Protein 7OO5 (pdb70)

Organism: NCBI:txid84607

Secondary structure (DSSP, 8-state):
--B-TTS-B-S-GGGGGHHHHHHHHHHHTSTTT--SHHHHHHHHHHHHHHHSB-TTSSS-BSSSSHHHHTHHHHTTSGGGTTHHHHHHHHHHHHHTS---HHHHHHHHHHHHHHTSTT------EE-PPPP-SPPPTT-S--TTS-HHHHHHHHHHHT--HHHHHHHGGGGGG-EESSSSTTSTTEESSS-TTS-SSHHHHHTSBPP-B--TTSS--TTEE-BSSBT--EEHHHHHHHHSTTTHHHHHTTTT-HHHHHHHHHHHHHHHTTTT--SPEE-GGGSPPPPPPSS---BPTT--GGGB--S-TTS-PPP--B--SS--BPPPPP-

Solvent-accessible surface area: 13377 Å² total; per-residue (Å²): 119,50,93,7,136,75,44,70,96,6,76,60,128,40,0,12,85,0,23,63,10,13,80,36,0,40,137,83,6,3,79,66,30,90,15,10,52,52,1,12,10,0,10,91,0,0,50,12,1,0,0,1,39,6,133,120,45,74,67,26,34,0,0,9,0,2,0,2,45,59,26,126,58,4,29,100,35,81,17,4,52,14,0,75,86,15,0,81,39,0,46,71,6,38,129,124,24,162,25,33,4,0,4,0,0,0,0,0,0,1,2,0,0,15,25,0,31,1,4,12,68,4,18,6,28,21,43,5,78,94,16,138,56,46,4,53,88,54,4,14,26,63,42,63,50,62,10,76,83,10,22,49,20,11,58,51,4,37,6,95,46,27,33,2,0,11,14,28,0,23,32,0,2,14,29,10,37,109,37,0,116,81,18,47,48,7,0,14,1,32,33,21,52,48,0,5,1,8,1,0,0,0,3,0,0,77,19,81,70,48,10,56,97,40,27,89,46,117,5,11,36,86,0,2,3,37,22,1,1,3,15,64,11,3,56,34,4,2,48,23,128,122,0,2,56,42,0,10,86,0,5,58,63,37,76,47,0,57,43,88,0,66,53,3,4,118,86,3,8,49,20,48,33,120,77,44,42,98,0,32,73,7,4,62,115,19,66,94,38,124,33,110,12,40,6,10,16,40,16,43,98,94,49,30,64,51,48,3,124,91,56,126,24,56,104,29,70,60,108,99,42,120,112,48,104,18,96,76,5,96,179

Sequence (331 aa):
AVTCPTGQTTANEACCVLFPVIDLLQEELFDGGECGEEAHAALRLAFHDAIGFSKNGGKGGGADGSILAFHQTETTYAANSGIEDIITAQLPIFQKTNLTAGDFVHLAAAIGTGNCPGSPQLAYSFGRPPPVAPAPDGTVPEPTDSVTDILARFSEAGFVTAEVIWLLASHSIAAASKIDTSAPRTPFDSTPALFDTQFYLETILNGTLLPGDGGAHTGEVLSPIAGEMRLQSDFAFAQDPRTACLWQEPINDQAFIQGKFFAAMKKLQVLGQTGLTDCSDVIPVPASLPGPITFPAGFSEADVISACTATPLPSLATIAGPKPTIPPVPL

B-factor: mean 47.69, std 12.37, range [23.16, 102.08]

Structure (mmCIF, N/CA/C/O backbone):
data_7OO5
#
_entry.id   7OO5
#
_cell.length_a   48.126
_cell.length_b   74.950
_cell.length_c   82.768
_cell.angle_alpha   90.000
_cell.angle_beta   90.000
_cell.angle_gamma   90.000
#
_symmetry.space_group_name_H-M   'P 21 21 21'
#
loop_
_entity.id
_entity.type
_entity.pdbx_description
1 polymer 'lignin peroxidase'
2 non-polymer 'PROTOPORPHYRIN IX CONTAINING FE'
3 non-polymer 'CALCIUM ION'
4 non-polymer 'ZINC ION'
5 water water
#
loop_
_atom_site.group_PDB
_atom_site.id
_atom_site.type_symbol
_atom_site.label_atom_id
_atom_site.label_alt_id
_atom_site.label_comp_id
_atom_site.label_asym_id
_atom_site.label_entity_id
_atom_site.label_seq_id
_atom_site.pdbx_PDB_ins_code
_atom_site.Cartn_x
_atom_site.Cartn_y
_atom_site.Cartn_z
_atom_site.occupancy
_atom_site.B_iso_or_equiv
_atom_site.auth_seq_id
_atom_site.auth_comp_id
_atom_site.auth_asym_id
_atom_site.auth_atom_id
_atom_site.pdbx_PDB_model_num
ATOM 1 N N . ALA A 1 1 ? -18.82556 2.70223 -35.91952 1.000 89.25622 1 ALA A N 1
ATOM 2 C CA . ALA A 1 1 ? -19.35103 3.04367 -37.23423 1.000 89.54321 1 ALA A CA 1
ATOM 3 C C . ALA A 1 1 ? -20.04017 1.85675 -37.92076 1.000 93.91835 1 ALA A C 1
ATOM 4 O O . ALA A 1 1 ? -19.89793 1.69062 -39.13504 1.000 102.07810 1 ALA A O 1
ATOM 6 N N . VAL A 1 2 ? -20.77525 1.04511 -37.14523 1.000 92.09409 2 VAL A N 1
ATOM 7 C CA . VAL A 1 2 ? -21.63989 -0.03460 -37.63806 1.000 92.06401 2 VAL A CA 1
ATOM 8 C C . VAL A 1 2 ? -22.26959 -0.71203 -36.41654 1.000 90.81906 2 VAL A C 1
ATOM 9 O O . VAL A 1 2 ? -21.86191 -0.45441 -35.27830 1.000 91.37427 2 VAL A O 1
ATOM 13 N N . THR A 1 3 ? -23.30241 -1.53393 -36.63430 1.000 91.57673 3 THR A N 1
ATOM 14 C CA . THR A 1 3 ? -23.93716 -2.34881 -35.60186 1.000 88.72903 3 THR A CA 1
ATOM 15 C C . THR A 1 3 ? -24.31484 -3.69684 -36.21206 1.000 87.61656 3 THR A C 1
ATOM 16 O O . THR A 1 3 ? -24.83067 -3.75407 -37.33410 1.000 85.45043 3 THR A O 1
ATOM 20 N N . CYS A 1 4 ? -24.05696 -4.79764 -35.44365 1.000 83.37660 4 CYS A N 1
ATOM 21 C CA . CYS A 1 4 ? -23.95884 -6.19648 -35.86448 1.000 82.40174 4 CYS A CA 1
ATOM 22 C C . CYS A 1 4 ? -25.24486 -6.96225 -35.55558 1.000 76.87499 4 CYS A C 1
ATOM 23 O O . CYS A 1 4 ? -26.01699 -6.56212 -34.67697 1.000 79.11521 4 CYS A O 1
ATOM 26 N N . PRO A 1 5 ? -25.49186 -8.11220 -36.26058 1.000 76.26014 5 PRO A N 1
ATOM 27 C CA . PRO A 1 5 ? -26.63418 -8.98000 -35.92407 1.000 74.47302 5 PRO A CA 1
ATOM 28 C C . PRO A 1 5 ? -26.93993 -9.08280 -34.43729 1.000 74.97252 5 PRO A C 1
ATOM 29 O O . PRO A 1 5 ? -28.06624 -8.82088 -34.00085 1.000 74.61426 5 PRO A O 1
ATOM 33 N N . THR A 1 6 ? -25.93294 -9.45678 -33.64871 1.000 74.98553 6 THR A N 1
ATOM 34 C CA . THR A 1 6 ? -26.13592 -9.68866 -32.22559 1.000 72.75977 6 THR A CA 1
ATOM 35 C C . THR A 1 6 ? -26.31361 -8.40004 -31.42031 1.000 73.11546 6 THR A C 1
ATOM 36 O O . THR A 1 6 ? -26.66070 -8.47687 -30.23417 1.000 73.52743 6 THR A O 1
ATOM 40 N N . GLY A 1 7 ? -26.07890 -7.22285 -32.01103 1.000 77.52355 7 GLY A N 1
ATOM 41 C CA . GLY A 1 7 ? -26.48398 -5.95140 -31.42884 1.000 74.60180 7 GLY A CA 1
ATOM 42 C C . GLY A 1 7 ? -25.35396 -4.96518 -31.19007 1.000 79.29782 7 GLY A C 1
ATOM 43 O O . GLY A 1 7 ? -25.55866 -3.75741 -31.33955 1.000 78.71008 7 GLY A O 1
ATOM 44 N N . GLN A 1 8 ? -24.17494 -5.45004 -30.79798 1.000 79.58330 8 GLN A N 1
ATOM 45 C CA . GLN A 1 8 ? -23.12435 -4.57817 -30.28184 1.000 79.49810 8 GLN A CA 1
ATOM 46 C C . GLN A 1 8 ? -22.52454 -3.72012 -31.39659 1.000 86.79810 8 GLN A C 1
ATOM 47 O O . GLN A 1 8 ? -22.69301 -3.99091 -32.58861 1.000 87.65810 8 GLN A O 1
ATOM 53 N N . THR A 1 9 ? -21.81300 -2.67176 -30.99110 1.000 89.72810 9 THR A N 1
ATOM 54 C CA . THR A 1 9 ? -21.32713 -1.64201 -31.89920 1.000 88.91255 9 THR A CA 1
ATOM 55 C C . THR A 1 9 ? -19.80998 -1.72274 -32.03293 1.000 87.70148 9 THR A C 1
ATOM 56 O O . THR A 1 9 ? -19.10985 -2.04470 -31.06763 1.000 87.14098 9 THR A O 1
ATOM 60 N N . THR A 1 10 ? -19.30879 -1.45293 -33.24162 1.000 87.71640 10 THR A N 1
ATOM 61 C CA . THR A 1 10 ? -17.89686 -1.62975 -33.56681 1.000 84.24094 10 THR A CA 1
ATOM 62 C C . THR A 1 10 ? -17.45478 -0.60175 -34.59916 1.000 84.38705 10 THR A C 1
ATOM 63 O O . THR A 1 10 ? -18.25609 0.16147 -35.14094 1.000 89.05810 10 THR A O 1
ATOM 67 N N . ALA A 1 11 ? -16.16006 -0.64113 -34.90838 1.000 80.58311 11 ALA A N 1
ATOM 68 C CA . ALA A 1 11 ? -15.56293 0.24055 -35.89525 1.000 74.83414 11 ALA A CA 1
ATOM 69 C C . ALA A 1 11 ? -15.51362 -0.36233 -37.29374 1.000 77.40196 11 ALA A C 1
ATOM 70 O O . ALA A 1 11 ? -15.30513 0.38294 -38.25992 1.000 76.63278 11 ALA A O 1
ATOM 72 N N . ASN A 1 12 ? -15.70342 -1.67532 -37.42915 1.000 73.35891 12 ASN A N 1
ATOM 73 C CA . ASN A 1 12 ? -15.53460 -2.35786 -38.70567 1.000 70.13051 12 ASN A CA 1
ATOM 74 C C . ASN A 1 12 ? -16.44424 -3.58164 -38.71678 1.000 74.38121 12 ASN A C 1
ATOM 75 O O . ASN A 1 12 ? -16.52656 -4.29490 -37.71409 1.000 75.12948 12 ASN A O 1
ATOM 80 N N . GLU A 1 13 ? -17.14006 -3.81162 -39.84435 1.000 75.19860 13 GLU A N 1
ATOM 81 C CA . GLU A 1 13 ? -18.05397 -4.95406 -39.94622 1.000 74.27693 13 GLU A CA 1
ATOM 82 C C . GLU A 1 13 ? -17.32553 -6.27625 -39.77508 1.000 73.69202 13 GLU A C 1
ATOM 83 O O . GLU A 1 13 ? -17.93120 -7.26489 -39.34602 1.000 79.37810 13 GLU A O 1
ATOM 89 N N . ALA A 1 14 ? -16.04237 -6.32736 -40.12656 1.000 72.24810 14 ALA A N 1
ATOM 90 C CA . ALA A 1 14 ? -15.30224 -7.56777 -39.95647 1.000 72.43810 14 ALA A CA 1
ATOM 91 C C . ALA A 1 14 ? -15.28907 -7.98657 -38.48678 1.000 66.01510 14 ALA A C 1
ATOM 92 O O . ALA A 1 14 ? -15.36858 -9.17949 -38.17818 1.000 65.21605 14 ALA A O 1
ATOM 94 N N . CYS A 1 15 ? -15.25781 -7.00777 -37.56552 1.000 68.10968 15 CYS A N 1
ATOM 95 C CA . CYS A 1 15 ? -15.24409 -7.28421 -36.12972 1.000 65.01085 15 CYS A CA 1
ATOM 96 C C . CYS A 1 15 ? -16.56995 -7.81864 -35.61900 1.000 65.07104 15 CYS A C 1
ATOM 97 O O . CYS A 1 15 ? -16.62496 -8.31866 -34.48880 1.000 62.51815 15 CYS A O 1
ATOM 100 N N . CYS A 1 16 ? -17.63330 -7.70101 -36.41377 1.000 70.51641 16 CYS A N 1
ATOM 101 C CA . CYS A 1 16 ? -18.94643 -8.10491 -35.94024 1.000 68.64800 16 CYS A CA 1
ATOM 102 C C . CYS A 1 16 ? -19.02788 -9.60682 -35.72946 1.000 61.42782 16 CYS A C 1
ATOM 103 O O . CYS A 1 16 ? -19.78784 -10.05676 -34.86055 1.000 63.96622 16 CYS A O 1
ATOM 106 N N . VAL A 1 17 ? -18.25573 -10.38878 -36.50061 1.000 59.57432 17 VAL A N 1
ATOM 107 C CA . VAL A 1 17 ? -18.27164 -11.84851 -36.39569 1.000 55.37570 17 VAL A CA 1
ATOM 108 C C . VAL A 1 17 ? -17.56159 -12.36184 -35.15135 1.000 59.11423 17 VAL A C 1
ATOM 109 O O . VAL A 1 17 ? -17.58159 -13.56652 -34.87423 1.000 58.23510 17 VAL A O 1
ATOM 113 N N . LEU A 1 18 ? -16.94606 -11.48453 -34.37185 1.000 61.29831 18 LEU A N 1
ATOM 114 C CA . LEU A 1 18 ? -16.23465 -11.94026 -33.18532 1.000 57.67010 18 LEU A CA 1
ATOM 115 C C . LEU A 1 18 ? -17.13307 -12.08352 -31.96579 1.000 59.86213 18 LEU A C 1
ATOM 116 O O . LEU A 1 18 ? -16.75234 -12.76874 -31.00996 1.000 59.70180 18 LEU A O 1
ATOM 121 N N . PHE A 1 19 ? -18.31383 -11.49240 -31.98100 1.000 57.30741 19 PHE A N 1
ATOM 122 C CA . PHE A 1 19 ? -19.13958 -11.51625 -30.78461 1.000 59.48367 19 PHE A CA 1
ATOM 123 C C . PHE A 1 19 ? -19.71416 -12.90251 -30.48445 1.000 64.44767 19 PHE A C 1
ATOM 124 O O . PHE A 1 19 ? -19.73160 -13.29477 -29.31057 1.000 65.17786 19 PHE A O 1
ATOM 132 N N . PRO A 1 20 ? -20.17459 -13.68594 -31.47670 1.000 66.83810 20 PRO A N 1
ATOM 133 C CA . PRO A 1 20 ? -20.60064 -15.06069 -31.14741 1.000 66.23810 20 PRO A CA 1
ATOM 134 C C . PRO A 1 20 ? -19.45458 -15.94554 -30.69984 1.000 61.94329 20 PRO A C 1
ATOM 135 O O . PRO A 1 20 ? -19.64885 -16.84962 -29.87355 1.000 60.39375 20 PRO A O 1
ATOM 139 N N . VAL A 1 21 ? -18.26379 -15.72503 -31.25903 1.000 60.44409 21 VAL A N 1
ATOM 140 C CA . VAL A 1 21 ? -17.09765 -16.50432 -30.86354 1.000 59.41285 21 VAL A CA 1
ATOM 141 C C . VAL A 1 21 ? -16.75424 -16.23377 -29.40916 1.000 56.29241 21 VAL A C 1
ATOM 142 O O . VAL A 1 21 ? -16.37989 -17.14725 -28.65697 1.000 59.73573 21 VAL A O 1
ATOM 146 N N . ILE A 1 22 ? -16.88508 -14.97482 -28.98842 1.000 61.85548 22 ILE A N 1
ATOM 147 C CA . ILE A 1 22 ? -16.56515 -14.61210 -27.61081 1.000 57.66654 22 ILE A CA 1
ATOM 148 C C . ILE A 1 22 ? -17.56181 -15.24867 -26.64151 1.000 58.64083 22 ILE A C 1
ATOM 149 O O . ILE A 1 22 ? -17.18869 -15.66355 -25.53745 1.000 56.45870 22 ILE A O 1
ATOM 154 N N . ASP A 1 23 ? -18.83249 -15.38552 -27.05028 1.000 60.55236 23 ASP A N 1
ATOM 155 C CA . ASP A 1 23 ? -19.78367 -16.13808 -26.22721 1.000 60.17537 23 ASP A CA 1
ATOM 156 C C . ASP A 1 23 ? -19.42064 -17.61665 -26.17298 1.000 59.96311 23 ASP A C 1
ATOM 157 O O . ASP A 1 23 ? -19.53570 -18.25546 -25.12006 1.000 55.71441 23 ASP A O 1
ATOM 162 N N . LEU A 1 24 ? -19.01849 -18.19286 -27.30867 1.000 56.72431 24 LEU A N 1
ATOM 163 C CA . LEU A 1 24 ? -18.69420 -19.61538 -27.32294 1.000 56.65549 24 LEU A CA 1
ATOM 164 C C . LEU A 1 24 ? -17.51009 -19.91775 -26.41198 1.000 55.24194 24 LEU A C 1
ATOM 165 O O . LEU A 1 24 ? -17.46897 -20.97238 -25.75760 1.000 57.54435 24 LEU A O 1
ATOM 170 N N . LEU A 1 25 ? -16.53566 -19.00386 -26.36983 1.000 50.15857 25 LEU A N 1
ATOM 171 C CA . LEU A 1 25 ? -15.35674 -19.16742 -25.52883 1.000 47.75445 25 LEU A CA 1
ATOM 172 C C 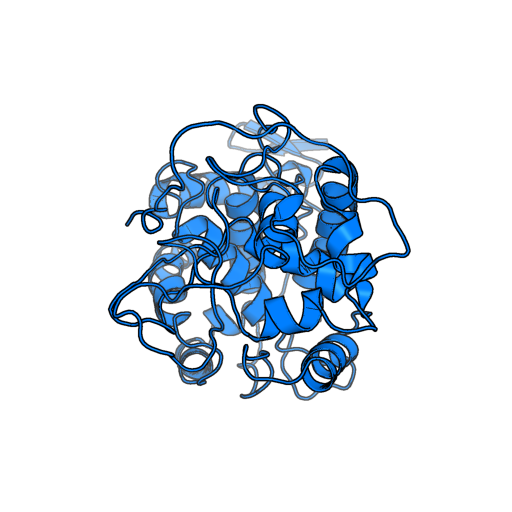. LEU A 1 25 ? -15.74638 -19.11837 -24.05997 1.000 51.88013 25 LEU A C 1
ATOM 173 O O . LEU A 1 25 ? -15.41844 -20.02775 -23.28995 1.000 53.98961 25 LEU A O 1
ATOM 178 N N . GLN A 1 26 ? -16.48980 -18.07689 -23.66551 1.000 53.03653 26 GLN A N 1
ATOM 179 C CA . GLN A 1 26 ? -16.84595 -17.90465 -22.25806 1.000 52.80057 26 GLN A CA 1
ATOM 180 C C . GLN A 1 26 ? -17.66951 -19.08614 -21.74599 1.000 54.34360 26 GLN A C 1
ATOM 181 O O . GLN A 1 26 ? -17.44455 -19.57253 -20.63293 1.000 54.40868 26 GLN A O 1
ATOM 187 N N . GLU A 1 27 ? -18.59920 -19.58680 -22.55672 1.000 53.77470 27 GLU A N 1
ATOM 188 C CA . GLU A 1 27 ? -19.42721 -20.71776 -22.15964 1.000 56.40701 27 GLU A CA 1
ATOM 189 C C . GLU A 1 27 ? -18.63183 -22.01810 -22.16243 1.000 54.78632 27 GLU A C 1
ATOM 190 O O . GLU A 1 27 ? -18.45727 -22.64175 -21.11344 1.000 50.81054 27 GLU A O 1
ATOM 196 N N . GLU A 1 28 ? -18.12542 -22.42353 -23.32780 1.000 54.81129 28 GLU A N 1
ATOM 197 C CA . GLU A 1 28 ? -17.61794 -23.78014 -23.50481 1.000 55.07515 28 GLU A CA 1
ATOM 198 C C . GLU A 1 28 ? -16.15072 -23.95028 -23.11897 1.000 55.09708 28 GLU A C 1
ATOM 199 O O . GLU A 1 28 ? -15.69024 -25.09595 -23.00030 1.000 52.85619 28 GLU A O 1
ATOM 205 N N . LEU A 1 29 ? -15.40857 -22.86068 -22.91967 1.000 52.27790 29 LEU A N 1
ATOM 206 C CA . LEU A 1 29 ? -13.99105 -22.94168 -22.58172 1.000 52.01190 29 LEU A CA 1
ATOM 207 C C . LEU A 1 29 ? -13.67488 -22.36709 -21.21033 1.000 50.43224 29 LEU A C 1
ATOM 208 O O . LEU A 1 29 ? -12.92525 -22.98719 -20.44567 1.000 51.76427 29 LEU A O 1
ATOM 213 N N . PHE A 1 30 ? -14.20265 -21.18949 -20.87137 1.000 51.42541 30 PHE A N 1
ATOM 214 C CA . PHE A 1 30 ? -13.79508 -20.50909 -19.64517 1.000 53.08840 30 PHE A CA 1
ATOM 215 C C . PHE A 1 30 ? -14.83570 -20.62302 -18.53336 1.000 55.62387 30 PHE A C 1
ATOM 216 O O . PHE A 1 30 ? -14.97284 -19.69490 -17.73382 1.000 53.54107 30 PHE A O 1
ATOM 224 N N . ASP A 1 31 ? -15.56913 -21.73770 -18.48159 1.000 56.75627 31 ASP A N 1
ATOM 225 C CA . ASP A 1 31 ? -16.52660 -22.04626 -17.41371 1.000 61.27196 31 ASP A CA 1
ATOM 226 C C . ASP A 1 31 ? -17.29876 -20.80025 -16.97851 1.000 59.07700 31 ASP A C 1
ATOM 227 O O . ASP A 1 31 ? -17.35748 -20.44375 -15.79920 1.000 57.27564 31 ASP A O 1
ATOM 232 N N . GLY A 1 32 ? -17.86721 -20.12204 -17.97235 1.000 53.91114 32 GLY A N 1
ATOM 233 C CA . GLY A 1 32 ? -18.68348 -18.94113 -17.74435 1.000 51.33869 32 GLY A CA 1
ATOM 234 C C . GLY A 1 32 ? -17.92561 -17.70394 -17.31725 1.000 54.88845 32 GLY A C 1
ATOM 235 O O . GLY A 1 32 ? -18.39299 -16.97958 -16.42800 1.000 55.29227 32 GLY A O 1
ATOM 236 N N . GLY A 1 33 ? -16.76169 -17.44755 -17.91771 1.000 52.34617 33 GLY A N 1
ATOM 237 C CA . GLY A 1 33 ? -16.01699 -16.22964 -17.64777 1.000 50.45688 33 GLY A CA 1
ATOM 238 C C . GLY A 1 33 ? -15.04107 -16.29021 -16.48771 1.000 48.16554 33 GLY A C 1
ATOM 239 O O . GLY A 1 33 ? -14.68042 -15.23727 -15.94966 1.000 50.48217 33 GLY A O 1
ATOM 240 N N . GLU A 1 34 ? -14.59257 -17.48560 -16.09897 1.000 51.40681 34 GLU A N 1
ATOM 241 C CA . GLU A 1 34 ? -13.66111 -17.66098 -14.98803 1.000 49.45336 34 GLU A CA 1
ATOM 242 C C . GLU A 1 34 ? -12.24188 -17.28573 -15.40607 1.000 45.11428 34 GLU A C 1
ATOM 243 O O . GLU A 1 34 ? -11.87150 -17.37340 -16.57865 1.000 47.83123 34 GLU A O 1
ATOM 249 N N . CYS A 1 35 ? -11.43805 -16.90248 -14.41171 1.000 46.04771 35 CYS A N 1
ATOM 250 C CA . CYS A 1 35 ? -9.97656 -16.85101 -14.51106 1.000 44.60706 35 CYS A CA 1
ATOM 251 C C . CYS A 1 35 ? -9.37514 -18.15091 -13.95987 1.000 46.07771 35 CYS A C 1
ATOM 252 O O . CYS A 1 35 ? -8.61196 -18.16595 -13.00167 1.000 42.19078 35 CYS A O 1
ATOM 255 N N . GLY A 1 36 ? -9.72633 -19.26291 -14.59943 1.000 45.12665 36 GLY A N 1
ATOM 256 C CA . GLY A 1 36 ? -9.29774 -20.58358 -14.17705 1.000 44.76125 36 GLY A CA 1
ATOM 257 C C . GLY A 1 36 ? -8.19844 -21.14627 -15.05256 1.000 42.61181 36 GLY A C 1
ATOM 258 O O . GLY A 1 36 ? -7.50055 -20.41908 -15.76659 1.000 39.84724 36 GLY A O 1
ATOM 259 N N . GLU A 1 37 ? -8.05730 -22.47231 -15.00957 1.000 38.74805 37 GLU A N 1
ATOM 260 C CA . GLU A 1 37 ? -7.00016 -23.15458 -15.76078 1.000 41.52006 37 GLU A CA 1
ATOM 261 C C . GLU A 1 37 ? -7.05856 -22.84115 -17.25536 1.000 34.81231 37 GLU A C 1
ATOM 262 O O . GLU A 1 37 ? -6.02183 -22.60850 -17.88434 1.000 33.47982 37 GLU A O 1
ATOM 268 N N . GLU A 1 38 ? -8.25946 -22.82288 -17.84285 1.000 36.38554 38 GLU A N 1
ATOM 269 C CA . GLU A 1 38 ? -8.34136 -22.70174 -19.29969 1.000 42.06050 38 GLU A CA 1
ATOM 270 C C . GLU A 1 38 ? -8.00773 -21.28104 -19.76017 1.000 39.80197 38 GLU A C 1
ATOM 271 O O . GLU A 1 38 ? -7.39383 -21.09282 -20.82092 1.000 32.09571 38 GLU A O 1
ATOM 277 N N . ALA A 1 39 ? -8.37106 -20.27773 -18.95622 1.000 36.69246 39 ALA A N 1
ATOM 278 C CA . ALA A 1 39 ? -7.93308 -18.90441 -19.20135 1.000 37.32813 39 ALA A CA 1
ATOM 279 C C . ALA A 1 39 ? -6.41332 -18.80229 -19.17026 1.000 35.10983 39 ALA A C 1
ATOM 280 O O . ALA A 1 39 ? -5.80068 -18.23254 -20.08317 1.000 35.70046 39 ALA A O 1
ATOM 282 N N . HIS A 1 40 ? -5.78762 -19.36668 -18.12635 1.000 34.66856 40 HIS A N 1
ATOM 283 C CA . HIS A 1 40 ? -4.32933 -19.35989 -18.00372 1.000 34.20872 40 HIS A CA 1
ATOM 284 C C . HIS A 1 40 ? -3.67601 -20.10733 -19.15285 1.000 31.28242 40 HIS A C 1
ATOM 285 O O . HIS A 1 40 ? -2.67678 -19.64793 -19.73028 1.000 28.35875 40 HIS A O 1
ATOM 292 N N . ALA A 1 41 ? -4.20153 -21.29297 -19.46060 1.000 29.67594 41 ALA A N 1
ATOM 293 C CA . ALA A 1 41 ? -3.65294 -22.09372 -20.54300 1.000 36.39126 41 ALA A CA 1
ATOM 294 C C . ALA A 1 41 ? -3.74725 -21.35895 -21.87109 1.000 30.29126 41 ALA A C 1
ATOM 295 O O . ALA A 1 41 ? -2.81745 -21.41418 -22.67935 1.000 29.72474 41 ALA A O 1
ATOM 297 N N . ALA A 1 42 ? -4.86530 -20.67652 -22.12021 1.000 30.45318 42 ALA A N 1
ATOM 298 C CA . ALA A 1 42 ? -5.02558 -19.95279 -23.38627 1.000 34.75212 42 ALA A CA 1
ATOM 299 C C . ALA A 1 42 ? -3.92941 -18.91072 -23.57886 1.000 33.28952 42 ALA A C 1
ATOM 300 O O . ALA A 1 42 ? -3.42150 -18.72673 -24.70479 1.000 29.96965 42 ALA A O 1
ATOM 302 N N . LEU A 1 43 ? -3.55612 -18.22209 -22.49450 1.000 29.98956 43 LEU A N 1
ATOM 303 C CA . LEU A 1 43 ? -2.47782 -17.24352 -22.54733 1.000 33.30955 43 LEU A CA 1
ATOM 304 C C . LEU A 1 43 ? -1.16003 -17.93502 -22.83561 1.000 32.09580 43 LEU A C 1
ATOM 305 O O . LEU A 1 43 ? -0.40524 -17.50216 -23.71008 1.000 26.56775 43 LEU A O 1
ATOM 310 N N . ARG A 1 44 ? -0.86830 -19.02039 -22.10558 1.000 31.49602 44 ARG A N 1
ATOM 311 C CA . ARG A 1 44 ? 0.34019 -19.80019 -22.36005 1.000 28.98786 44 ARG A CA 1
ATOM 312 C C . ARG A 1 44 ? 0.39488 -20.26871 -23.80591 1.000 26.25668 44 ARG A C 1
ATOM 313 O O . ARG A 1 44 ? 1.43620 -20.17323 -24.46453 1.000 29.34254 44 ARG A O 1
ATOM 321 N N . LEU A 1 45 ? -0.71974 -20.78672 -24.31582 1.000 28.31657 45 LEU A N 1
ATOM 322 C CA . LEU A 1 45 ? -0.77645 -21.22176 -25.71485 1.000 29.33483 45 LEU A CA 1
ATOM 323 C C . LEU A 1 45 ? -0.38169 -20.09717 -26.67073 1.000 29.57818 45 LEU A C 1
ATOM 324 O O . LEU A 1 45 ? 0.39497 -20.30601 -27.61612 1.000 26.91441 45 LEU A O 1
ATOM 329 N N . ALA A 1 46 ? -0.89647 -18.88410 -26.42709 1.000 28.54880 46 ALA A N 1
ATOM 330 C CA . ALA A 1 46 ? -0.60975 -17.76918 -27.33107 1.000 28.61572 46 ALA A CA 1
ATOM 331 C C . ALA A 1 46 ? 0.88190 -17.47498 -27.35962 1.000 29.78700 46 ALA A C 1
ATOM 332 O O . ALA A 1 46 ? 1.46359 -17.24749 -28.41975 1.000 29.18615 46 ALA A O 1
ATOM 334 N N . PHE A 1 47 ? 1.53479 -17.50604 -26.19119 1.000 27.93307 47 PHE A N 1
ATOM 335 C CA . PHE A 1 47 ? 2.98042 -17.31773 -26.16551 1.000 27.55344 47 PHE A CA 1
ATOM 336 C C . PHE A 1 47 ? 3.72030 -18.44428 -26.89074 1.000 24.50345 47 PHE A C 1
ATOM 337 O O . PHE A 1 47 ? 4.59216 -18.19421 -27.73752 1.000 30.64315 47 PHE A O 1
ATOM 345 N N . HIS A 1 48 ? 3.43706 -19.69519 -26.53885 1.000 29.44275 48 HIS A N 1
ATOM 346 C CA . HIS A 1 48 ? 4.12273 -20.78384 -27.23493 1.000 28.55027 48 HIS A CA 1
ATOM 347 C C . HIS A 1 48 ? 3.90091 -20.69189 -28.73905 1.000 30.43034 48 HIS A C 1
ATOM 348 O O . HIS A 1 48 ? 4.84011 -20.86161 -29.53095 1.000 33.28512 48 HIS A O 1
ATOM 355 N N . ASP A 1 49 ? 2.67745 -20.37540 -29.15522 1.000 26.42170 49 ASP A N 1
ATOM 356 C CA . ASP A 1 49 ? 2.43067 -20.18332 -30.58380 1.000 29.55579 49 ASP A CA 1
ATOM 357 C C . ASP A 1 49 ? 3.31350 -19.07633 -31.15840 1.000 32.10668 49 ASP A C 1
ATOM 358 O O . ASP A 1 49 ? 4.03709 -19.28725 -32.14091 1.000 32.85635 49 ASP A O 1
ATOM 363 N N . ALA A 1 50 ? 3.27745 -17.88578 -30.54982 1.000 31.83812 50 ALA A N 1
ATOM 364 C CA . ALA A 1 50 ? 3.90574 -16.72926 -31.17818 1.000 32.93891 50 ALA A CA 1
ATOM 365 C C . ALA A 1 50 ? 5.43007 -16.82220 -31.17571 1.000 37.56906 50 ALA A C 1
ATOM 366 O O . ALA A 1 50 ? 6.08316 -16.32410 -32.10391 1.000 36.58320 50 ALA A O 1
ATOM 368 N N . ILE A 1 51 ? 6.02621 -17.43411 -30.14520 1.000 34.08510 51 ILE A N 1
ATOM 369 C CA . ILE A 1 51 ? 7.48650 -17.47954 -30.07370 1.000 33.87493 51 ILE A CA 1
ATOM 370 C C . ILE A 1 51 ? 8.09944 -18.48067 -31.05038 1.000 40.43260 51 ILE A C 1
ATOM 371 O O . ILE A 1 51 ? 9.33304 -18.54372 -31.17292 1.000 39.16990 51 ILE A O 1
ATOM 376 N N . GLY A 1 52 ? 7.28460 -19.25938 -31.76698 1.000 38.20262 52 GLY A N 1
ATOM 377 C CA . GLY A 1 52 ? 7.80182 -19.99142 -32.89588 1.000 40.88058 52 GLY A CA 1
ATOM 378 C C . GLY A 1 52 ? 8.00473 -19.00935 -34.02946 1.000 39.09319 52 GLY A C 1
ATOM 379 O O . GLY A 1 52 ? 7.22117 -18.98307 -34.98358 1.000 37.29031 52 GLY A O 1
ATOM 380 N N . PHE A 1 53 ? 9.04397 -18.18927 -33.91620 1.000 39.24200 53 PHE A N 1
ATOM 381 C CA . PHE A 1 53 ? 9.28243 -17.08278 -34.83737 1.000 42.57383 53 PHE A CA 1
ATOM 382 C C . PHE A 1 53 ? 10.71330 -16.61075 -34.66392 1.000 43.56515 53 PHE A C 1
ATOM 383 O O . PHE A 1 53 ? 11.22298 -16.58617 -33.54400 1.000 38.95882 53 PHE A O 1
ATOM 391 N N . SER A 1 54 ? 11.35076 -16.22020 -35.76301 1.000 41.13079 54 SER A N 1
ATOM 392 C CA . SER A 1 54 ? 12.61111 -15.49475 -35.68176 1.000 44.21945 54 SER A CA 1
ATOM 393 C C . SER A 1 54 ? 12.63632 -14.46334 -36.79752 1.000 48.99556 54 SER A C 1
ATOM 394 O O . SER A 1 54 ? 12.20068 -14.75493 -37.91819 1.000 43.54853 54 SER A O 1
ATOM 397 N N . LYS A 1 55 ? 13.11860 -13.25039 -36.47934 1.000 46.15164 55 LYS A N 1
ATOM 398 C CA . LYS A 1 55 ? 13.22564 -12.20142 -37.49400 1.000 49.53810 55 LYS A CA 1
ATOM 399 C C . LYS A 1 55 ? 14.13501 -12.63259 -38.64011 1.000 49.75934 55 LYS A C 1
ATOM 400 O O . LYS A 1 55 ? 14.02699 -12.11396 -39.75921 1.000 49.56671 55 LYS A O 1
ATOM 406 N N . ASN A 1 56 ? 15.01609 -13.59745 -38.39285 1.000 49.14490 56 ASN A N 1
ATOM 407 C CA . ASN A 1 56 ? 15.92985 -14.08785 -39.40914 1.000 46.71621 56 ASN A CA 1
ATOM 408 C C . ASN A 1 56 ? 15.42317 -15.35563 -40.08909 1.000 45.46189 56 ASN A C 1
ATOM 409 O O . ASN A 1 56 ? 16.19643 -16.02980 -40.78209 1.000 43.39167 56 ASN A O 1
ATOM 414 N N . GLY A 1 57 ? 14.13983 -15.67144 -39.93028 1.000 43.00292 57 GLY A N 1
ATOM 415 C CA . GLY A 1 57 ? 13.55516 -16.87221 -40.50401 1.000 46.86327 57 GLY A CA 1
ATOM 416 C C . GLY A 1 57 ? 13.95096 -18.15088 -39.77845 1.000 44.52664 57 GLY A C 1
ATOM 417 O O . GLY A 1 57 ? 14.75245 -18.16894 -38.84466 1.000 41.02227 57 GLY A O 1
ATOM 418 N N . GLY A 1 58 ? 13.34863 -19.25166 -40.24729 1.000 43.31515 58 GLY A N 1
ATOM 419 C CA . GLY A 1 58 ? 13.72820 -20.60503 -39.89449 1.000 39.91288 58 GLY A CA 1
ATOM 420 C C . GLY A 1 58 ? 13.13258 -21.15759 -38.61625 1.000 44.20335 58 GLY A C 1
ATOM 421 O O . GLY A 1 58 ? 13.38891 -22.32408 -38.29180 1.000 41.39962 58 GLY A O 1
ATOM 422 N N . LYS A 1 59 ? 12.35122 -20.37067 -37.87547 1.000 42.22131 59 LYS A N 1
ATOM 423 C CA . LYS A 1 59 ? 11.81648 -20.82908 -36.59430 1.000 46.38735 59 LYS A CA 1
ATOM 424 C C . LYS A 1 59 ? 10.29409 -20.80204 -36.53580 1.000 45.68893 59 LYS A C 1
ATOM 425 O O . LYS A 1 59 ? 9.72712 -20.95624 -35.45006 1.000 39.04454 59 LYS A O 1
ATOM 431 N N . GLY A 1 60 ? 9.61878 -20.66366 -37.67066 1.000 40.37723 60 GLY A N 1
ATOM 432 C CA . GLY A 1 60 ? 8.17125 -20.70118 -37.72846 1.000 37.87991 60 GLY A CA 1
ATOM 433 C C . GLY A 1 60 ? 7.59179 -19.36838 -38.14308 1.000 37.82126 60 GLY A C 1
ATOM 434 O O . GLY A 1 60 ? 8.29775 -18.37470 -38.28036 1.000 36.97202 60 GLY A O 1
ATOM 435 N N . GLY A 1 61 ? 6.27593 -19.37720 -38.36598 1.000 40.06230 61 GLY A N 1
ATOM 436 C CA . GLY A 1 61 ? 5.52804 -18.23814 -38.85658 1.000 35.56611 61 GLY A CA 1
ATOM 437 C C . GLY A 1 61 ? 4.96791 -17.34437 -37.77689 1.000 38.89865 61 GLY A C 1
ATOM 438 O O . GLY A 1 61 ? 4.23487 -16.39141 -38.07942 1.000 37.06118 61 GLY A O 1
ATOM 439 N N . GLY A 1 62 ? 5.29524 -17.62862 -36.51782 1.000 37.98276 62 GLY A N 1
ATOM 440 C CA . GLY A 1 62 ? 4.96886 -16.71191 -35.43263 1.000 35.89952 62 GLY A CA 1
ATOM 441 C C . GLY A 1 62 ? 3.61493 -16.99244 -34.83093 1.000 34.28821 62 GLY A C 1
ATOM 442 O O . GLY A 1 62 ? 3.26447 -18.17380 -34.50740 1.000 29.62518 62 GLY A O 1
ATOM 443 N N . ALA A 1 63 ? 2.85972 -15.90297 -34.66127 1.000 34.33022 63 ALA A N 1
ATOM 444 C CA . ALA A 1 63 ? 1.51466 -15.86551 -34.07993 1.000 31.12659 63 ALA A CA 1
ATOM 445 C C . ALA A 1 63 ? 0.49475 -16.20066 -35.16769 1.000 33.75447 63 ALA A C 1
ATOM 446 O O . ALA A 1 63 ? -0.39326 -15.41641 -35.51493 1.000 32.58589 63 ALA A O 1
ATOM 448 N N . ASP A 1 64 ? 0.64048 -17.40793 -35.68600 1.000 34.56591 64 ASP A N 1
ATOM 449 C CA . ASP A 1 64 ? -0.10010 -17.88381 -36.83556 1.000 36.94041 64 ASP A CA 1
ATOM 450 C C . ASP A 1 64 ? -1.01621 -19.03327 -36.46505 1.000 36.72201 64 ASP A C 1
ATOM 451 O O . ASP A 1 64 ? -1.70672 -19.57356 -37.33367 1.000 34.59253 64 ASP A O 1
ATOM 456 N N . GLY A 1 65 ? -1.04473 -19.42564 -35.19253 1.000 34.71705 65 GLY A N 1
ATOM 457 C CA . GLY A 1 65 ? -1.87625 -20.55163 -34.84577 1.000 31.77050 65 GLY A CA 1
ATOM 458 C C . GLY A 1 65 ? -1.31273 -21.87766 -35.27750 1.000 28.61649 65 GLY A C 1
ATOM 459 O O . GLY A 1 65 ? -2.00890 -22.87938 -35.18005 1.000 29.70402 65 GLY A O 1
ATOM 460 N N . SER A 1 66 ? -0.06143 -21.89989 -35.75435 1.000 34.19469 66 SER A N 1
ATOM 461 C CA . SER A 1 66 ? 0.61331 -23.14950 -36.10424 1.000 34.78118 66 SER A CA 1
ATOM 462 C C . SER A 1 66 ? 0.51932 -24.17325 -34.98051 1.000 38.88272 66 SER A C 1
ATOM 463 O O . SER A 1 66 ? 0.37716 -25.37711 -35.24006 1.000 41.22537 66 SER A O 1
ATOM 466 N N . ILE A 1 67 ? 0.56669 -23.71952 -33.72453 1.000 35.21540 67 ILE A N 1
ATOM 467 C CA . ILE A 1 67 ? 0.53169 -24.66862 -32.62003 1.000 38.63802 67 ILE A CA 1
ATOM 468 C C . ILE A 1 67 ? -0.83424 -25.33366 -32.51420 1.000 36.45096 67 ILE A C 1
ATOM 469 O O . ILE A 1 67 ? -0.94473 -26.44345 -31.97450 1.000 38.94805 67 ILE A O 1
ATOM 474 N N . LEU A 1 68 ? -1.88072 -24.70422 -33.03891 1.000 35.88519 68 LEU A N 1
ATOM 475 C CA . LEU A 1 68 ? -3.18400 -25.35190 -33.09544 1.000 39.52701 68 LEU A CA 1
ATOM 476 C C . LEU A 1 68 ? -3.30142 -26.18643 -34.36891 1.000 43.49435 68 LEU A C 1
ATOM 477 O O . LEU A 1 68 ? -3.58397 -27.38838 -34.31053 1.000 42.56211 68 LEU A O 1
ATOM 482 N N . ALA A 1 69 ? -3.04438 -25.56540 -35.52258 1.000 43.00810 69 ALA A N 1
ATOM 483 C CA . ALA A 1 69 ? -3.27340 -26.24173 -36.80176 1.000 41.43810 69 ALA A CA 1
ATOM 484 C C . ALA A 1 69 ? -2.37260 -27.46060 -36.97968 1.000 45.26936 69 ALA A C 1
ATOM 485 O O . ALA A 1 69 ? -2.79876 -28.46735 -37.56068 1.000 47.72021 69 ALA A O 1
ATOM 487 N N . PHE A 1 70 ? -1.14477 -27.40680 -36.47195 1.000 43.56363 70 PHE A N 1
ATOM 488 C CA . PHE A 1 70 ? -0.19611 -28.49766 -36.63524 1.000 41.58734 70 PHE A CA 1
ATOM 489 C C . PHE A 1 70 ? 0.20083 -29.07715 -35.28270 1.000 43.54850 70 PHE A C 1
ATOM 490 O O . PHE A 1 70 ? 1.38888 -29.24872 -34.99380 1.000 40.87709 70 PHE A O 1
ATOM 498 N N . HIS A 1 71 ? -0.79724 -29.35520 -34.44310 1.000 42.52299 71 HIS A N 1
ATOM 499 C CA . HIS A 1 71 ? -0.51092 -29.66780 -33.04786 1.000 46.20147 71 HIS A CA 1
ATOM 500 C C . HIS A 1 71 ? 0.11615 -31.04914 -32.91507 1.000 46.00516 71 HIS A C 1
ATOM 501 O O . HIS A 1 71 ? 0.93801 -31.27715 -32.01732 1.000 43.09576 71 HIS A O 1
ATOM 508 N N . GLN A 1 72 ? -0.24886 -31.97347 -33.81409 1.000 47.18091 72 GLN A N 1
ATOM 509 C CA . GLN A 1 72 ? 0.33791 -33.31081 -33.79955 1.000 49.61619 72 GLN A CA 1
ATOM 510 C C . GLN A 1 72 ? 1.85199 -33.23777 -33.88818 1.000 49.19102 72 GLN A C 1
ATOM 511 O O . GLN A 1 72 ? 2.56259 -34.05585 -33.28899 1.000 52.80036 72 GLN A O 1
ATOM 517 N N . THR A 1 73 ? 2.36396 -32.23951 -34.60263 1.000 44.07611 73 THR A N 1
ATOM 518 C CA . THR A 1 73 ? 3.80487 -32.04290 -34.66260 1.000 49.49383 73 THR A CA 1
ATOM 519 C C . THR A 1 73 ? 4.31905 -31.29399 -33.43566 1.000 50.21964 73 THR A C 1
ATOM 520 O O . THR A 1 73 ? 5.24506 -31.75876 -32.76262 1.000 49.05851 73 THR A O 1
ATOM 524 N N . GLU A 1 74 ? 3.72802 -30.13070 -33.12897 1.000 45.02784 74 GLU A N 1
ATOM 525 C CA . GLU A 1 74 ? 4.30735 -29.26190 -32.10342 1.000 49.50676 74 GLU A CA 1
ATOM 526 C C . GLU A 1 74 ? 4.09596 -29.80100 -30.68817 1.000 51.22671 74 GLU A C 1
ATOM 527 O O . GLU A 1 74 ? 4.92510 -29.55046 -29.80016 1.000 48.24712 74 GLU A O 1
ATOM 533 N N . THR A 1 75 ? 3.02060 -30.53701 -30.42963 1.000 49.03938 75 THR A N 1
ATOM 534 C CA . THR A 1 75 ? 2.91271 -31.02452 -29.06070 1.000 51.33849 75 THR A CA 1
ATOM 535 C C . THR A 1 75 ? 3.73277 -32.29029 -28.82500 1.000 52.69471 75 THR A C 1
ATOM 536 O O . THR A 1 75 ? 3.51741 -32.97123 -27.81714 1.000 50.15744 75 THR A O 1
ATOM 540 N N . THR A 1 76 ? 4.67764 -32.60881 -29.71505 1.000 49.80810 76 THR A N 1
ATOM 541 C CA . THR A 1 76 ? 5.66345 -33.64837 -29.45355 1.000 53.61493 76 THR A CA 1
ATOM 542 C C . THR A 1 76 ? 6.98438 -33.09083 -28.94438 1.000 53.29444 76 THR A C 1
ATOM 543 O O . THR A 1 76 ? 7.85953 -33.87354 -28.56265 1.000 53.12208 76 THR A O 1
ATOM 547 N N . TYR A 1 77 ? 7.15712 -31.77277 -28.93039 1.000 47.22525 77 TYR A N 1
ATOM 548 C CA . TYR A 1 77 ? 8.39335 -31.19944 -28.42903 1.000 48.93635 77 TYR A CA 1
ATOM 549 C C . TYR A 1 77 ? 8.36804 -31.20695 -26.91176 1.000 45.64063 77 TYR A C 1
ATOM 550 O O . TYR A 1 77 ? 7.29743 -31.11798 -26.29925 1.000 46.18375 77 TYR A O 1
ATOM 559 N N . ALA A 1 78 ? 9.55654 -31.33141 -26.31029 1.000 47.14463 78 ALA A N 1
ATOM 560 C CA . ALA A 1 78 ? 9.68374 -31.34140 -24.85548 1.000 42.69313 78 ALA A CA 1
ATOM 561 C C . ALA A 1 78 ? 9.18214 -30.03537 -24.26178 1.000 45.62727 78 ALA A C 1
ATOM 562 O O . ALA A 1 78 ? 8.31923 -30.03389 -23.38178 1.000 45.85262 78 ALA A O 1
ATOM 564 N N . ALA A 1 79 ? 9.69851 -28.90871 -24.76258 1.000 44.57061 79 ALA A N 1
ATOM 565 C CA . ALA A 1 79 ? 9.34053 -27.59099 -24.24397 1.000 43.41519 79 ALA A CA 1
ATOM 566 C C . ALA A 1 79 ? 7.84750 -27.28590 -24.33273 1.000 44.15283 79 ALA A C 1
ATOM 567 O O . ALA A 1 79 ? 7.38577 -26.33514 -23.69195 1.000 41.39792 79 ALA A O 1
ATOM 569 N N . ASN A 1 80 ? 7.07421 -28.04729 -25.11082 1.000 40.43713 80 ASN A N 1
ATOM 570 C CA . ASN A 1 80 ? 5.62993 -27.85557 -25.16498 1.000 36.98041 80 ASN A CA 1
ATOM 571 C C . ASN A 1 80 ? 4.86127 -28.82711 -24.26560 1.000 41.18479 80 ASN A C 1
ATOM 572 O O . ASN A 1 80 ? 3.67660 -29.08028 -24.50800 1.000 36.11666 80 ASN A O 1
ATOM 577 N N . SER A 1 81 ? 5.48414 -29.36908 -23.21976 1.000 36.56454 81 SER A N 1
ATOM 578 C CA . SER A 1 81 ? 4.76344 -30.36061 -22.42789 1.000 45.58805 81 SER A CA 1
ATOM 579 C C . SER A 1 81 ? 3.57508 -29.69943 -21.74474 1.000 42.14661 81 SER A C 1
ATOM 580 O O . SER A 1 81 ? 3.68227 -28.58594 -21.22911 1.000 48.40107 81 SER A O 1
ATOM 583 N N . GLY A 1 82 ? 2.42717 -30.36737 -21.77356 1.000 39.65374 82 GLY A N 1
ATOM 584 C CA . GLY A 1 82 ? 1.22280 -29.78898 -21.21944 1.000 43.05245 82 GLY A CA 1
ATOM 585 C C . GLY A 1 82 ? 0.38738 -29.02875 -22.22455 1.000 43.75926 82 GLY A C 1
ATOM 586 O O . GLY A 1 82 ? -0.80246 -28.79933 -21.97051 1.000 42.29427 82 GLY A O 1
ATOM 587 N N . ILE A 1 83 ? 0.97001 -28.64618 -23.36251 1.000 37.23386 83 ILE A N 1
ATOM 588 C CA . ILE A 1 83 ? 0.20559 -27.93098 -24.37945 1.000 44.87905 83 ILE A CA 1
ATOM 589 C C . ILE A 1 83 ? -0.93221 -28.80210 -24.91068 1.000 43.22100 83 ILE A C 1
ATOM 590 O O . ILE A 1 83 ? -2.05442 -28.31964 -25.11810 1.000 43.13219 83 ILE A O 1
ATOM 595 N N . GLU A 1 84 ? -0.67354 -30.10264 -25.10473 1.000 43.26243 84 GLU A N 1
ATOM 596 C CA . GLU A 1 84 ? -1.68892 -31.00250 -25.65479 1.000 42.54917 84 GLU A CA 1
ATOM 597 C C . GLU A 1 84 ? -3.01559 -30.86846 -24.91413 1.000 37.78241 84 GLU A C 1
ATOM 598 O O . GLU A 1 84 ? -4.09034 -30.92883 -25.52088 1.000 40.06495 84 GLU A O 1
ATOM 604 N N . ASP A 1 85 ? -2.96331 -30.66690 -23.60190 1.000 40.27833 85 ASP A N 1
ATOM 605 C CA . ASP A 1 85 ? -4.19394 -30.48413 -22.84207 1.000 37.96955 85 ASP A CA 1
ATOM 606 C C . ASP A 1 85 ? -4.95855 -29.25520 -23.32565 1.000 41.20202 85 ASP A C 1
ATOM 607 O O . ASP A 1 85 ? -6.18404 -29.29451 -23.50279 1.000 37.60038 85 ASP A O 1
ATOM 612 N N . ILE A 1 86 ? -4.24829 -28.14425 -23.52759 1.000 41.17907 86 ILE A N 1
ATOM 613 C CA . ILE A 1 86 ? -4.90964 -26.93044 -23.98894 1.000 41.15705 86 ILE A CA 1
ATOM 614 C C . ILE A 1 86 ? -5.53425 -27.16642 -25.35373 1.000 37.39039 86 ILE A C 1
ATOM 615 O O . ILE A 1 86 ? -6.70916 -26.84834 -25.56624 1.000 38.83855 86 ILE A O 1
ATOM 620 N N . ILE A 1 87 ? -4.75773 -27.74850 -26.28230 1.000 42.91264 87 ILE A N 1
ATOM 621 C CA . ILE A 1 87 ? -5.21165 -28.00529 -27.65491 1.000 41.88983 87 ILE A CA 1
ATOM 622 C C . ILE A 1 87 ? -6.48086 -28.83992 -27.64872 1.000 41.22725 87 ILE A C 1
ATOM 623 O O . ILE A 1 87 ? -7.45164 -28.53693 -28.34813 1.000 40.95033 87 ILE A O 1
ATOM 628 N N . THR A 1 88 ? -6.47920 -29.91820 -26.85808 1.000 42.64246 88 THR A N 1
ATOM 629 C CA . THR A 1 88 ? -7.63987 -30.79630 -26.78216 1.000 42.18000 88 THR A CA 1
ATOM 630 C C . THR A 1 88 ? -8.88644 -30.03813 -26.34439 1.000 42.68638 88 THR A C 1
ATOM 631 O O . THR A 1 88 ? -9.98340 -30.28880 -26.85425 1.000 43.01715 88 THR A O 1
ATOM 635 N N . ALA A 1 89 ? -8.74411 -29.10617 -25.40327 1.000 43.03820 89 ALA A N 1
ATOM 636 C CA . ALA A 1 89 ? -9.89607 -28.31413 -24.99245 1.000 43.86205 89 ALA A CA 1
ATOM 637 C C . ALA A 1 89 ? -10.28072 -27.27117 -26.04059 1.000 46.68428 89 ALA A C 1
ATOM 638 O O . ALA A 1 89 ? -11.46519 -26.93583 -26.16757 1.000 50.60180 89 ALA A O 1
ATOM 640 N N . GLN A 1 90 ? -9.30914 -26.74071 -26.79201 1.000 44.63577 90 GLN A N 1
ATOM 641 C CA . GLN A 1 90 ? -9.61750 -25.63998 -27.70474 1.000 43.49149 90 GLN A CA 1
ATOM 642 C C . GLN A 1 90 ? -10.11734 -26.14667 -29.05314 1.000 48.11242 90 GLN A C 1
ATOM 643 O O . GLN A 1 90 ? -10.96971 -25.50150 -29.67293 1.000 49.81758 90 GLN A O 1
ATOM 649 N N . LEU A 1 91 ? -9.62516 -27.30473 -29.49516 1.000 43.32648 91 LEU A N 1
ATOM 650 C CA . LEU A 1 91 ? -9.91405 -27.79434 -30.84153 1.000 49.03283 91 LEU A CA 1
ATOM 651 C C . LEU A 1 91 ? -11.40347 -27.92536 -31.14479 1.000 52.57250 91 LEU A C 1
ATOM 652 O O . LEU A 1 91 ? -11.81948 -27.50052 -32.23736 1.000 50.02228 91 LEU A O 1
ATOM 657 N N . PRO A 1 92 ? -12.25597 -28.48302 -30.26573 1.000 52.92388 92 PRO A N 1
ATOM 658 C CA . PRO A 1 92 ? -13.68109 -28.57602 -30.63888 1.000 54.74497 92 PRO A CA 1
ATOM 659 C C . PRO A 1 92 ? -14.34795 -27.22132 -30.78559 1.000 54.42096 92 PRO A C 1
ATOM 660 O O . PRO A 1 92 ? -15.24157 -27.05791 -31.62753 1.000 52.78419 92 PRO A O 1
ATOM 664 N N . ILE A 1 93 ? -13.94968 -26.25043 -29.96125 1.000 52.80828 93 ILE A N 1
ATOM 665 C CA . ILE A 1 93 ? -14.56186 -24.92677 -30.00162 1.000 54.03233 93 ILE A CA 1
ATOM 666 C C . ILE A 1 93 ? -14.10565 -24.16468 -31.23982 1.000 51.18206 93 ILE A C 1
ATOM 667 O O . ILE A 1 93 ? -14.89695 -23.46224 -31.88394 1.000 52.34257 93 ILE A O 1
ATOM 672 N N . PHE A 1 94 ? -12.82272 -24.29603 -31.58458 1.000 47.26969 94 PHE A N 1
ATOM 673 C CA . PHE A 1 94 ? -12.27831 -23.78354 -32.83450 1.000 46.91569 94 PHE A CA 1
ATOM 674 C C . PHE A 1 94 ? -13.15710 -24.17465 -34.01613 1.000 52.16974 94 PHE A C 1
ATOM 675 O O . PHE A 1 94 ? -13.50801 -23.33512 -34.85968 1.000 50.81103 94 PHE A O 1
ATOM 683 N N . GLN A 1 95 ? -13.54742 -25.45011 -34.06451 1.000 49.69810 95 GLN A N 1
ATOM 684 C CA . GLN A 1 95 ? -14.26438 -25.99351 -35.21097 1.000 55.98810 95 GLN A CA 1
ATOM 685 C C . GLN A 1 95 ? -15.64749 -25.38282 -35.38132 1.000 53.19445 95 GLN A C 1
ATOM 686 O O . GLN A 1 95 ? -16.20121 -25.43142 -36.48531 1.000 58.87810 95 GLN A O 1
ATOM 692 N N . LYS A 1 96 ? -16.21071 -24.80464 -34.32851 1.000 53.06655 96 LYS A N 1
ATOM 693 C CA . LYS A 1 96 ? -17.47450 -24.09548 -34.43119 1.000 52.47688 96 LYS A CA 1
ATOM 694 C C . LYS A 1 96 ? -17.30485 -22.67261 -34.96812 1.000 54.25227 96 LYS A C 1
ATOM 695 O O . LYS A 1 96 ? -18.21282 -21.84847 -34.80493 1.000 55.42626 96 LYS A O 1
ATOM 701 N N . THR A 1 97 ? -16.16753 -22.37228 -35.59923 1.000 53.36488 97 THR A N 1
ATOM 702 C CA . THR A 1 97 ? -15.88682 -21.04500 -36.12990 1.000 45.58514 97 THR A CA 1
ATOM 703 C C . THR A 1 97 ? -15.34129 -21.17066 -37.54830 1.000 48.96224 97 THR A C 1
ATOM 704 O O . THR A 1 97 ? -14.99855 -22.26516 -38.02674 1.000 47.67104 97 THR A O 1
ATOM 708 N N . ASN A 1 98 ? -15.26589 -20.02734 -38.22798 1.000 45.01439 98 ASN A N 1
ATOM 709 C CA . ASN A 1 98 ? -14.61924 -19.95488 -39.53366 1.000 47.54564 98 ASN A CA 1
ATOM 710 C C . ASN A 1 98 ? -13.38324 -19.06850 -39.47843 1.000 44.59199 98 ASN A C 1
ATOM 711 O O . ASN A 1 98 ? -12.90066 -18.59069 -40.51246 1.000 42.13343 98 ASN A O 1
ATOM 716 N N . LEU A 1 99 ? -12.84336 -18.88140 -38.27783 1.000 42.85798 99 LEU A N 1
ATOM 717 C CA . LEU A 1 99 ? -11.59288 -18.17233 -38.08980 1.000 36.90216 99 LEU A CA 1
ATOM 718 C C . LEU A 1 99 ? -10.41543 -19.03258 -38.52279 1.000 40.15944 99 LEU A C 1
ATOM 719 O O . LEU A 1 99 ? -10.46886 -20.26507 -38.50226 1.000 41.43603 99 LEU A O 1
ATOM 724 N N . THR A 1 100 ? -9.33738 -18.36481 -38.90545 1.000 40.36661 100 THR A N 1
ATOM 725 C CA . THR A 1 100 ? -8.05772 -19.03203 -38.96968 1.000 41.13562 100 THR A CA 1
ATOM 726 C C . THR A 1 100 ? -7.60568 -19.42777 -37.56522 1.000 38.69366 100 THR A C 1
ATOM 727 O O . THR A 1 100 ? -8.09390 -18.90869 -36.54819 1.000 39.32318 100 THR A O 1
ATOM 731 N N . ALA A 1 101 ? -6.62936 -20.33766 -37.52984 1.000 38.63668 101 ALA A N 1
ATOM 732 C CA . ALA A 1 101 ? -6.10292 -20.82859 -36.26248 1.000 41.48467 101 ALA A CA 1
ATOM 733 C C . ALA A 1 101 ? -5.45325 -19.70631 -35.46777 1.000 36.86009 101 ALA A C 1
ATOM 734 O O . ALA A 1 101 ? -5.61281 -19.64162 -34.25209 1.000 37.94327 101 ALA A O 1
ATOM 736 N N . GLY A 1 102 ? -4.74124 -18.79960 -36.13956 1.000 33.72135 102 GLY A N 1
ATOM 737 C CA . GLY A 1 102 ? -4.09739 -17.70664 -35.41807 1.000 34.22520 102 GLY A CA 1
ATOM 738 C C . GLY A 1 102 ? -5.09847 -16.74970 -34.79791 1.000 35.22474 102 GLY A C 1
ATOM 739 O O . GLY A 1 102 ? -4.91300 -16.27742 -33.67085 1.000 30.81143 102 GLY A O 1
ATOM 740 N N . ASP A 1 103 ? -6.16644 -16.42770 -35.54104 1.000 32.73713 103 ASP A N 1
ATOM 741 C CA . ASP A 1 103 ? -7.16891 -15.49105 -35.04314 1.000 38.10439 103 ASP A CA 1
ATOM 742 C C . ASP A 1 103 ? -7.92361 -16.09577 -33.88524 1.000 35.49581 103 ASP A C 1
ATOM 743 O O . ASP A 1 103 ? -8.40122 -15.37820 -33.00418 1.000 31.79547 103 ASP A O 1
ATOM 748 N N . PHE A 1 104 ? -8.07198 -17.41986 -33.88535 1.000 30.74752 104 PHE A N 1
ATOM 749 C CA . PHE A 1 104 ? -8.75666 -18.05709 -32.77491 1.000 30.40459 104 PHE A CA 1
ATOM 750 C C . PHE A 1 104 ? -7.87444 -18.09190 -31.53294 1.000 31.79756 104 PHE A C 1
ATOM 751 O O . PHE A 1 104 ? -8.31148 -17.70250 -30.44706 1.000 34.14954 104 PHE A O 1
ATOM 759 N N . VAL A 1 105 ? -6.66294 -18.65066 -31.65428 1.000 28.50534 105 VAL A N 1
ATOM 760 C CA . VAL A 1 105 ? -5.76234 -18.76194 -30.49414 1.000 28.70878 105 VAL A CA 1
ATOM 761 C C . VAL A 1 105 ? -5.61410 -17.41701 -29.79144 1.000 34.15252 105 VAL A C 1
ATOM 762 O O . VAL A 1 105 ? -5.66414 -17.31904 -28.56037 1.000 30.45028 105 VAL A O 1
ATOM 766 N N . HIS A 1 106 ? -5.38559 -16.35775 -30.56482 1.000 28.42532 106 HIS A N 1
ATOM 767 C CA . HIS A 1 106 ? -5.02559 -15.12406 -29.88755 1.000 31.73301 106 HIS A CA 1
ATOM 768 C C . HIS A 1 106 ? -6.24971 -14.38253 -29.37484 1.000 33.04382 106 HIS A C 1
ATOM 769 O O . HIS A 1 106 ? -6.12813 -13.57342 -28.44892 1.000 31.09968 106 HIS A O 1
ATOM 776 N N . LEU A 1 107 ? -7.43721 -14.67090 -29.91913 1.000 33.92608 107 LEU A N 1
ATOM 777 C CA . LEU A 1 107 ? -8.66160 -14.14314 -29.32409 1.000 36.43193 107 LEU A CA 1
ATOM 778 C C . LEU A 1 107 ? -8.99919 -14.87171 -28.03100 1.000 35.83415 107 LEU A C 1
ATOM 779 O O . LEU A 1 107 ? -9.50461 -14.26307 -27.07903 1.000 34.98894 107 LEU A O 1
ATOM 784 N N . ALA A 1 108 ? -8.77252 -16.18629 -27.99228 1.000 33.56434 108 ALA A N 1
ATOM 785 C CA . ALA A 1 108 ? -9.01286 -16.92278 -26.76675 1.000 37.35983 108 ALA A CA 1
ATOM 786 C C . ALA A 1 108 ? -8.14571 -16.38056 -25.64280 1.000 34.32228 108 ALA A C 1
ATOM 787 O O . ALA A 1 108 ? -8.61620 -16.24453 -24.50594 1.000 30.80201 108 ALA A O 1
ATOM 789 N N . ALA A 1 109 ? -6.88840 -16.03017 -25.95323 1.000 27.87463 109 ALA A N 1
ATOM 790 C CA . ALA A 1 109 ? -5.97985 -15.49671 -24.93777 1.000 32.29528 109 ALA A CA 1
ATOM 791 C C . ALA A 1 109 ? -6.37979 -14.08241 -24.52364 1.000 37.26747 109 ALA A C 1
ATOM 792 O O . ALA A 1 109 ? -6.26811 -13.71860 -23.34469 1.000 32.95626 109 ALA A O 1
ATOM 794 N N . ALA A 1 110 ? -6.84948 -13.26817 -25.47639 1.000 30.44390 110 ALA A N 1
ATOM 795 C CA . ALA A 1 110 ? -7.30203 -11.93194 -25.11105 1.000 34.20682 110 ALA A CA 1
ATOM 796 C C . ALA A 1 110 ? -8.51239 -12.02881 -24.18939 1.000 37.90597 110 ALA A C 1
ATOM 797 O O . ALA A 1 110 ? -8.54951 -11.38926 -23.12633 1.000 40.63185 110 ALA A O 1
ATOM 799 N N . ILE A 1 111 ? -9.47706 -12.88020 -24.54557 1.000 33.50051 111 ILE A N 1
ATOM 800 C CA . ILE A 1 111 ? -10.67995 -13.05971 -23.72919 1.000 37.03019 111 ILE A CA 1
ATOM 801 C C . ILE A 1 111 ? -10.33193 -13.67700 -22.37306 1.000 42.38370 111 ILE A C 1
ATOM 802 O O . ILE A 1 111 ? -10.73434 -13.16409 -21.32360 1.000 42.82198 111 ILE A O 1
ATOM 807 N N . GLY A 1 112 ? -9.61947 -14.81226 -22.37482 1.000 38.37880 112 GLY A N 1
ATOM 808 C CA . GLY A 1 112 ? -9.25753 -15.47397 -21.13413 1.000 41.42811 112 GLY A CA 1
ATOM 809 C C . GLY A 1 112 ? -8.51902 -14.58701 -20.14259 1.000 41.02418 112 GLY A C 1
ATOM 810 O O . GLY A 1 112 ? -8.86458 -14.54278 -18.95130 1.000 37.41140 112 GLY A O 1
ATOM 811 N N . THR A 1 113 ? -7.49460 -13.87943 -20.61958 1.000 37.03715 113 THR A N 1
ATOM 812 C CA . THR A 1 113 ? -6.74781 -12.98715 -19.74001 1.000 41.14440 113 THR A CA 1
ATOM 813 C C . THR A 1 113 ? -7.66439 -11.94847 -19.11126 1.000 43.61443 113 THR A C 1
ATOM 814 O O . THR A 1 113 ? -7.52053 -11.62462 -17.92281 1.000 40.27115 113 THR A O 1
ATOM 818 N N . GLY A 1 114 ? -8.63153 -11.44512 -19.88489 1.000 36.99500 114 GLY A N 1
ATOM 819 C CA . GLY A 1 114 ? -9.54039 -10.43514 -19.37435 1.000 42.59835 114 GLY A CA 1
ATOM 820 C C . GLY A 1 114 ? -10.47273 -10.96001 -18.30840 1.000 43.27296 114 GLY A C 1
ATOM 821 O O . GLY A 1 114 ? -10.97850 -10.18937 -17.49077 1.000 48.81233 114 GLY A O 1
ATOM 822 N N . ASN A 1 115 ? -10.70712 -12.26941 -18.28485 1.000 40.40672 115 ASN A N 1
ATOM 823 C CA . ASN A 1 115 ? -11.45829 -12.81387 -17.16828 1.000 43.25158 115 ASN A CA 1
ATOM 824 C C . ASN A 1 115 ? -10.72044 -12.65246 -15.84413 1.000 43.27324 115 ASN A C 1
ATOM 825 O O . ASN A 1 115 ? -11.32089 -12.89840 -14.79539 1.000 44.61095 115 ASN A O 1
ATOM 830 N N . CYS A 1 116 ? -9.44958 -12.24161 -15.87180 1.000 39.97175 116 CYS A N 1
ATOM 831 C CA . CYS A 1 116 ? -8.64736 -12.08551 -14.66198 1.000 40.53075 116 CYS A CA 1
ATOM 832 C C . CYS A 1 116 ? -8.67713 -10.63501 -14.20916 1.000 47.71752 116 CYS A C 1
ATOM 833 O O . CYS A 1 116 ? -8.14787 -9.76093 -14.92090 1.000 35.47350 116 CYS A O 1
ATOM 836 N N . PRO A 1 117 ? -9.22815 -10.33165 -13.02661 1.000 44.03882 117 PRO A N 1
ATOM 837 C CA . PRO A 1 117 ? -9.25237 -8.94533 -12.55412 1.000 46.32045 117 PRO A CA 1
ATOM 838 C C . PRO A 1 117 ? -7.85156 -8.37116 -12.43308 1.000 46.07560 117 PRO A C 1
ATOM 839 O O . PRO A 1 117 ? -6.92489 -9.02781 -11.95009 1.000 44.23009 117 PRO A O 1
ATOM 843 N N . GLY A 1 118 ? -7.71078 -7.12625 -12.85969 1.000 42.53820 118 GLY A N 1
ATOM 844 C CA . GLY A 1 118 ? -6.45205 -6.43045 -12.81145 1.000 45.90078 118 GLY A CA 1
ATOM 845 C C . GLY A 1 118 ? -5.71010 -6.39100 -14.12439 1.000 45.57026 118 GLY A C 1
ATOM 846 O O . GLY A 1 118 ? -4.80557 -5.56221 -14.28307 1.000 41.95063 118 GLY A O 1
ATOM 847 N N . SER A 1 119 ? -6.06363 -7.26650 -15.06680 1.000 42.36003 119 SER A N 1
ATOM 848 C CA . SER A 1 119 ? -5.35209 -7.31692 -16.32458 1.000 37.26832 119 SER A CA 1
ATOM 849 C C . SER A 1 119 ? -5.77518 -6.14338 -17.20414 1.000 41.91739 119 SER A C 1
ATOM 850 O O . SER A 1 119 ? -6.88337 -5.63073 -17.06708 1.000 40.88552 119 SER A O 1
ATOM 853 N N . PRO A 1 120 ? -4.89819 -5.68539 -18.09029 1.000 40.25420 120 PRO A N 1
ATOM 854 C CA . PRO A 1 120 ? -5.28348 -4.63496 -19.04069 1.000 41.97759 120 PRO A CA 1
ATOM 855 C C . PRO A 1 120 ? -6.19569 -5.18053 -20.13013 1.000 44.00041 120 PRO A C 1
ATOM 856 O O . PRO A 1 120 ? -6.07231 -6.33349 -20.55897 1.000 39.93031 120 PRO A O 1
ATOM 860 N N . GLN A 1 121 ? -7.12880 -4.34011 -20.57794 1.000 41.90681 121 GLN A N 1
ATOM 861 C CA . GLN A 1 121 ? -7.89182 -4.69299 -21.77151 1.000 45.99795 121 GLN A CA 1
ATOM 862 C C . GLN A 1 121 ? -6.90132 -4.89319 -22.91024 1.000 42.31371 121 GLN A C 1
ATOM 863 O O . GLN A 1 121 ? -6.20852 -3.95347 -23.30190 1.000 39.48934 121 GLN A O 1
ATOM 869 N N . LEU A 1 122 ? -6.79053 -6.11251 -23.43289 1.000 37.07623 122 LEU A N 1
ATOM 870 C CA . LEU A 1 122 ? -5.77198 -6.39228 -24.43541 1.000 38.50546 122 LEU A CA 1
ATOM 871 C C . LEU A 1 122 ? -6.25450 -6.00952 -25.82612 1.000 40.30751 122 LEU A C 1
ATOM 872 O O . LEU A 1 122 ? -7.44224 -6.11709 -26.13671 1.000 38.74466 122 LEU A O 1
ATOM 877 N N . ALA A 1 123 ? -5.31873 -5.58894 -26.67332 1.000 35.73605 123 ALA A N 1
ATOM 878 C CA . ALA A 1 123 ? -5.64602 -5.32944 -28.06535 1.000 42.66268 123 ALA A CA 1
ATOM 879 C C . ALA A 1 123 ? -5.89176 -6.64361 -28.79840 1.000 45.52916 123 ALA A C 1
ATOM 880 O O . ALA A 1 123 ? -5.38929 -7.70929 -28.42442 1.000 39.49107 123 ALA A O 1
ATOM 882 N N . TYR A 1 124 ? -6.68809 -6.56845 -29.85437 1.000 42.97822 124 TYR A N 1
ATOM 883 C CA . TYR A 1 124 ? -6.95957 -7.74127 -30.67086 1.000 37.01797 124 TYR A CA 1
ATOM 884 C C . TYR A 1 124 ? -7.09517 -7.30846 -32.12098 1.000 41.04170 124 TYR A C 1
ATOM 885 O O . TYR A 1 124 ? -8.01337 -6.55740 -32.45239 1.000 41.03296 124 TYR A O 1
ATOM 894 N N . SER A 1 125 ? -6.18551 -7.77782 -32.96536 1.000 39.93696 125 SER A N 1
ATOM 895 C CA . SER A 1 125 ? -6.26107 -7.62814 -34.40905 1.000 45.41375 125 SER A CA 1
ATOM 896 C C . SER A 1 125 ? -6.71672 -8.94519 -35.00562 1.000 40.36977 125 SER A C 1
ATOM 897 O O . SER A 1 125 ? -6.49833 -10.00405 -34.41919 1.000 38.12067 125 SER A O 1
ATOM 900 N N . PHE A 1 126 ? -7.30057 -8.89646 -36.19996 1.000 43.62009 126 PHE A N 1
ATOM 901 C CA . PHE A 1 126 ? -7.62688 -10.16198 -36.83945 1.000 41.66662 126 PHE A CA 1
ATOM 902 C C . PHE A 1 126 ? -7.54885 -10.03873 -38.35749 1.000 47.81518 126 PHE A C 1
ATOM 903 O O . PHE A 1 126 ? -7.35240 -8.95932 -38.92552 1.000 46.75897 126 PHE A O 1
ATOM 911 N N . GLY A 1 127 ? -7.68136 -11.17896 -38.99797 1.000 43.95526 127 GLY A N 1
ATOM 912 C CA . GLY A 1 127 ? -7.36276 -11.34155 -40.39234 1.000 44.95204 127 GLY A CA 1
ATOM 913 C C . GLY A 1 127 ? -6.09015 -12.10209 -40.66343 1.000 42.10246 127 GLY A C 1
ATOM 914 O O . GLY A 1 127 ? -5.55874 -11.99880 -41.77932 1.000 40.69916 127 GLY A O 1
ATOM 915 N N . ARG A 1 128 ? -5.56519 -12.83517 -39.68584 1.000 39.68449 128 ARG A N 1
ATOM 916 C CA . ARG A 1 128 ? -4.39144 -13.67176 -39.92001 1.000 39.85119 128 ARG A CA 1
ATOM 917 C C . ARG A 1 128 ? -4.69794 -14.72046 -40.98348 1.000 38.61417 128 ARG A C 1
ATOM 918 O O . ARG A 1 128 ? -5.77261 -15.33871 -40.94260 1.000 41.24146 128 ARG A O 1
ATOM 926 N N . PRO A 1 129 ? -3.79986 -14.95945 -41.93375 1.000 37.22810 129 PRO A N 1
ATOM 927 C CA . PRO A 1 129 ? -3.99115 -16.07926 -42.85312 1.000 38.79810 129 PRO A CA 1
ATOM 928 C C . PRO A 1 129 ? -3.69013 -17.39523 -42.15712 1.000 41.52411 129 PRO A C 1
ATOM 929 O O . PRO A 1 129 ? -3.11034 -17.40131 -41.05586 1.000 39.76338 129 PRO A O 1
ATOM 933 N N . PRO A 1 130 ? -4.09387 -18.52148 -42.74918 1.000 44.04961 130 PRO A N 1
ATOM 934 C CA . PRO A 1 130 ? -3.77573 -19.83441 -42.17687 1.000 39.59065 130 PRO A CA 1
ATOM 935 C C . PRO A 1 130 ? -2.28526 -20.00376 -41.94856 1.000 42.26238 130 PRO A C 1
ATOM 936 O O . PRO A 1 130 ? -1.47302 -19.56806 -42.77761 1.000 48.20259 130 PRO A O 1
ATOM 940 N N . PRO A 1 131 ? -1.88913 -20.68510 -40.87045 1.000 40.48905 131 PRO A N 1
ATOM 941 C CA . PRO A 1 131 ? -0.48515 -21.07292 -40.72016 1.000 40.56069 131 PRO A CA 1
ATOM 942 C C . PRO A 1 131 ? -0.08035 -22.02934 -41.82821 1.000 43.43115 131 PRO A C 1
ATOM 943 O O . PRO A 1 131 ? -0.87191 -22.86304 -42.28051 1.000 39.52913 131 PRO A O 1
ATOM 947 N N . VAL A 1 132 ? 1.18147 -21.93341 -42.23432 1.000 45.64203 132 VAL A N 1
ATOM 948 C CA . VAL A 1 132 ? 1.65372 -22.76209 -43.33493 1.000 48.45208 132 VAL A CA 1
ATOM 949 C C . VAL A 1 132 ? 2.25204 -24.07525 -42.82595 1.000 50.00810 132 VAL A C 1
ATOM 950 O O . VAL A 1 132 ? 1.86345 -25.15398 -43.29249 1.000 54.41810 132 VAL A O 1
ATOM 954 N N . ALA A 1 133 ? 3.19539 -24.01388 -41.88806 1.000 46.26810 133 ALA A N 1
ATOM 955 C CA . ALA A 1 133 ? 3.84369 -25.22182 -41.39489 1.000 49.31181 133 ALA A CA 1
ATOM 956 C C . ALA A 1 133 ? 4.07212 -25.14063 -39.89051 1.000 48.06177 133 ALA A C 1
ATOM 957 O O . ALA A 1 133 ? 4.09425 -24.04723 -39.31811 1.000 38.87810 133 ALA A O 1
ATOM 959 N N . PRO A 1 134 ? 4.26348 -26.28838 -39.23417 1.000 45.43810 134 PRO A N 1
ATOM 960 C CA . PRO A 1 134 ? 4.56540 -26.26491 -37.79903 1.000 45.45810 134 PRO A CA 1
ATOM 961 C C . PRO A 1 134 ? 5.89134 -25.58223 -37.55057 1.000 45.13434 134 PRO A C 1
ATOM 962 O O . PRO A 1 134 ? 6.80537 -25.66543 -38.36870 1.000 40.98902 134 PRO A O 1
ATOM 966 N N . ALA A 1 135 ? 5.98734 -24.91373 -36.39904 1.000 41.76743 135 ALA A N 1
ATOM 967 C CA . ALA A 1 135 ? 7.26684 -24.41332 -35.93733 1.000 38.99810 135 ALA A CA 1
ATOM 968 C C . ALA A 1 135 ? 8.22320 -25.58309 -35.71317 1.000 47.68264 135 ALA A C 1
ATOM 969 O O . ALA A 1 135 ? 7.79386 -26.71948 -35.46533 1.000 46.98426 135 ALA A O 1
ATOM 971 N N . PRO A 1 136 ? 9.52321 -25.34746 -35.82591 1.000 47.34266 136 PRO A N 1
ATOM 972 C CA . PRO A 1 136 ? 10.49090 -26.40245 -35.50775 1.000 49.71369 136 PRO A CA 1
ATOM 973 C C . PRO A 1 136 ? 10.63688 -26.54831 -34.00177 1.000 51.19525 136 PRO A C 1
ATOM 974 O O . PRO A 1 136 ? 10.11753 -25.75495 -33.21504 1.000 55.77810 136 PRO A O 1
ATOM 978 N N . ASP A 1 137 ? 11.33448 -27.60502 -33.60248 1.000 52.61260 137 ASP A N 1
ATOM 979 C CA . ASP A 1 137 ? 11.58406 -27.80116 -32.18553 1.000 51.68186 137 ASP A CA 1
ATOM 980 C C . ASP A 1 137 ? 12.57661 -26.75807 -31.68394 1.000 51.75382 137 ASP A C 1
ATOM 981 O O . ASP A 1 137 ? 13.34877 -26.17598 -32.45255 1.000 44.66663 137 ASP A O 1
ATOM 986 N N . GLY A 1 138 ? 12.52560 -26.50325 -30.37519 1.000 48.44241 138 GLY A N 1
ATOM 987 C CA . GLY A 1 138 ? 13.52582 -25.67252 -29.72459 1.000 53.32802 138 GLY A CA 1
ATOM 988 C C . GLY A 1 138 ? 13.30645 -24.17143 -29.75677 1.000 51.29193 138 GLY A C 1
ATOM 989 O O . GLY A 1 138 ? 14.20604 -23.42196 -29.35097 1.000 47.71381 138 GLY A O 1
ATOM 990 N N . THR A 1 139 ? 12.13749 -23.70111 -30.20367 1.000 49.01668 139 THR A N 1
ATOM 991 C CA . THR A 1 139 ? 11.82974 -22.27249 -30.20698 1.000 40.56751 139 THR A CA 1
ATOM 992 C C . THR A 1 139 ? 11.27767 -21.76489 -28.87744 1.000 47.58092 139 THR A C 1
ATOM 993 O O . THR A 1 139 ? 11.20210 -20.54158 -28.66561 1.000 35.23406 139 THR A O 1
ATOM 997 N N . VAL A 1 140 ? 10.88994 -22.66637 -27.98371 1.000 44.57627 140 VAL A N 1
ATOM 998 C CA . VAL A 1 140 ? 10.16609 -22.32556 -26.76532 1.000 42.02667 140 VAL A CA 1
ATOM 999 C C . VAL A 1 140 ? 11.14822 -22.43094 -25.59402 1.000 47.40371 140 VAL A C 1
ATOM 1000 O O . VAL A 1 140 ? 11.67308 -23.53021 -25.35322 1.000 43.07702 140 VAL A O 1
ATOM 1004 N N . PRO A 1 141 ? 11.40169 -21.34348 -24.85358 1.000 37.80459 141 PRO A N 1
ATOM 1005 C CA . PRO A 1 141 ? 12.35646 -21.42164 -23.73291 1.000 45.18584 141 PRO A CA 1
ATOM 1006 C C . PRO A 1 141 ? 11.86323 -22.33586 -22.62176 1.000 47.76522 141 PRO A C 1
ATOM 1007 O O . PRO A 1 141 ? 10.65997 -22.48808 -22.40002 1.000 44.40565 141 PRO A O 1
ATOM 1011 N N . GLU A 1 142 ? 12.82265 -22.93834 -21.90791 1.000 43.07378 142 GLU A N 1
ATOM 1012 C CA . GLU A 1 142 ? 12.57498 -23.88530 -20.84531 1.000 48.91291 142 GLU A CA 1
ATOM 1013 C C . GLU A 1 142 ? 13.11881 -23.34752 -19.52748 1.000 49.41045 142 GLU A C 1
ATOM 1014 O O . GLU A 1 142 ? 14.11701 -22.62277 -19.51314 1.000 51.25566 142 GLU A O 1
ATOM 1020 N N . PRO A 1 143 ? 12.47578 -23.67198 -18.40529 1.000 48.24679 143 PRO A N 1
ATOM 1021 C CA . PRO A 1 143 ? 12.87361 -23.05938 -17.12316 1.000 48.56347 143 PRO A CA 1
ATOM 1022 C C . PRO A 1 143 ? 14.26956 -23.42515 -16.64716 1.000 49.71051 143 PRO A C 1
ATOM 1023 O O . PRO A 1 143 ? 14.72925 -22.83227 -15.66343 1.000 44.51013 143 PRO A O 1
ATOM 1027 N N . THR A 1 144 ? 14.95110 -24.38477 -17.28099 1.000 49.85432 144 THR A N 1
ATOM 1028 C CA . THR A 1 144 ? 16.33840 -24.64756 -16.92887 1.000 47.80757 144 THR A CA 1
ATOM 1029 C C . THR A 1 144 ? 17.31692 -23.85825 -17.78264 1.000 52.86937 144 THR A C 1
ATOM 1030 O O . THR A 1 144 ? 18.50524 -23.80164 -17.44317 1.000 54.79223 144 THR A O 1
ATOM 1034 N N . ASP A 1 145 ? 16.84517 -23.24959 -18.87113 1.000 51.96301 145 ASP A N 1
ATOM 1035 C CA . ASP A 1 145 ? 17.70328 -22.42390 -19.70778 1.000 54.72253 145 ASP A CA 1
ATOM 1036 C C . ASP A 1 145 ? 18.29532 -21.28839 -18.88881 1.000 51.73057 145 ASP A C 1
ATOM 1037 O O . ASP A 1 145 ? 17.68007 -20.79298 -17.94203 1.000 50.33073 145 ASP A O 1
ATOM 1042 N N . SER A 1 146 ? 19.49393 -20.86289 -19.27730 1.000 53.25904 146 SER A N 1
ATOM 1043 C CA . SER A 1 146 ? 20.13022 -19.71235 -18.65023 1.000 53.89662 146 SER A CA 1
ATOM 1044 C C . SER A 1 146 ? 19.39600 -18.43301 -19.02507 1.000 54.90071 146 SER A C 1
ATOM 1045 O O . SER A 1 146 ? 18.72196 -18.36362 -20.05995 1.000 52.39086 146 SER A O 1
ATOM 1048 N N . VAL A 1 147 ? 19.52365 -17.42294 -18.15393 1.000 55.37463 147 VAL A N 1
ATOM 1049 C CA . VAL A 1 147 ? 19.01162 -16.07959 -18.44175 1.000 52.02200 147 VAL A CA 1
ATOM 1050 C C . VAL A 1 147 ? 19.48974 -15.62559 -19.81383 1.000 52.98408 147 VAL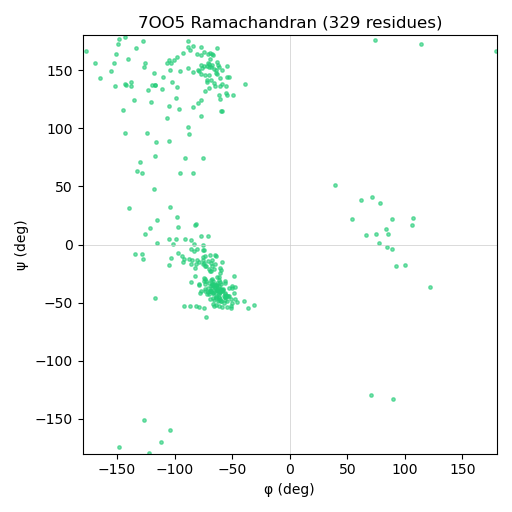 A C 1
ATOM 1051 O O . VAL A 1 147 ? 18.70556 -15.17595 -20.65916 1.000 52.75148 147 VAL A O 1
ATOM 1055 N N . THR A 1 148 ? 20.79588 -15.75550 -20.04420 1.000 53.56040 148 THR A N 1
ATOM 1056 C CA . THR A 1 148 ? 21.40661 -15.41089 -21.32370 1.000 54.95510 148 THR A CA 1
ATOM 1057 C C . THR A 1 148 ? 20.69359 -16.07101 -22.49589 1.000 54.84427 148 THR A C 1
ATOM 1058 O O . THR A 1 148 ? 20.30091 -15.40195 -23.45977 1.000 56.69768 148 THR A O 1
ATOM 1062 N N . ASP A 1 149 ? 20.55275 -17.39695 -22.44341 1.000 54.66131 149 ASP A N 1
ATOM 1063 C CA . ASP A 1 149 ? 19.89008 -18.11240 -23.52661 1.000 55.96271 149 ASP A CA 1
ATOM 1064 C C . ASP A 1 149 ? 18.46348 -17.62246 -23.72769 1.000 55.66410 149 ASP A C 1
ATOM 1065 O O . ASP A 1 149 ? 18.00273 -17.50248 -24.86707 1.000 51.76534 149 ASP A O 1
ATOM 1070 N N . ILE A 1 150 ? 17.73892 -17.35527 -22.63429 1.000 52.71617 150 ILE A N 1
ATOM 1071 C CA . ILE A 1 150 ? 16.32987 -16.97983 -22.75200 1.000 49.18930 150 ILE A CA 1
ATOM 1072 C C . ILE A 1 150 ? 16.19483 -15.60151 -23.38166 1.000 50.53050 150 ILE A C 1
ATOM 1073 O O . ILE A 1 150 ? 15.36333 -15.39078 -24.27540 1.000 49.05822 150 ILE A O 1
ATOM 1078 N N . LEU A 1 151 ? 16.98717 -14.63676 -22.90727 1.000 51.53357 151 LEU A N 1
ATOM 1079 C CA . LEU A 1 151 ? 16.95978 -13.30148 -23.49537 1.000 45.51486 151 LEU A CA 1
ATOM 1080 C C . LEU A 1 151 ? 17.41655 -13.33582 -24.94951 1.000 49.75042 151 LEU A C 1
ATOM 1081 O O . LEU A 1 151 ? 16.92760 -12.56105 -25.78323 1.000 52.63619 151 LEU A O 1
ATOM 1086 N N . ALA A 1 152 ? 18.34252 -14.23912 -25.28300 1.000 53.76925 152 ALA A N 1
ATOM 1087 C CA . ALA A 1 152 ? 18.78066 -14.36004 -26.67188 1.000 46.14101 152 ALA A CA 1
ATOM 1088 C C . ALA A 1 152 ? 17.64434 -14.86483 -27.55641 1.000 53.41930 152 ALA A C 1
ATOM 1089 O O . ALA A 1 152 ? 17.38123 -14.30574 -28.63004 1.000 48.73747 152 ALA A O 1
ATOM 1091 N N . ARG A 1 153 ? 16.94178 -15.91277 -27.10193 1.000 51.15376 153 ARG A N 1
ATOM 1092 C CA . ARG A 1 153 ? 15.77915 -16.41842 -27.82736 1.000 49.56985 153 ARG A CA 1
ATOM 1093 C C . ARG A 1 153 ? 14.75859 -15.31319 -28.08152 1.000 48.00308 153 ARG A C 1
ATOM 1094 O O . ARG A 1 153 ? 14.21824 -15.20299 -29.18792 1.000 46.80207 153 ARG A O 1
ATOM 1102 N N . PHE A 1 154 ? 14.48301 -14.48217 -27.06661 1.000 51.43024 154 PHE A N 1
ATOM 1103 C CA . PHE A 1 154 ? 13.47528 -13.43601 -27.21702 1.000 48.33130 154 PHE A CA 1
ATOM 1104 C C . PHE A 1 154 ? 13.93796 -12.36472 -28.19454 1.000 46.33564 154 PHE A C 1
ATOM 1105 O O . PHE A 1 154 ? 13.13615 -11.86949 -28.99430 1.000 46.86869 154 PHE A O 1
ATOM 1113 N N . SER A 1 155 ? 15.22137 -11.99070 -28.13234 1.000 48.44401 155 SER A N 1
ATOM 1114 C CA . SER A 1 155 ? 15.80626 -11.05395 -29.09109 1.000 49.65903 155 SER A CA 1
ATOM 1115 C C . SER A 1 155 ? 15.52378 -11.47632 -30.53172 1.000 48.74860 155 SER A C 1
ATOM 1116 O O . SER A 1 155 ? 15.01975 -10.68377 -31.33297 1.000 51.06405 155 SER A O 1
ATOM 1119 N N . GLU A 1 156 ? 15.84650 -12.73289 -30.87242 1.000 49.89146 156 GLU A N 1
ATOM 1120 C CA . GLU A 1 156 ? 15.53885 -13.27388 -32.20076 1.000 49.61393 156 GLU A CA 1
ATOM 1121 C C . GLU A 1 156 ? 14.09939 -12.99918 -32.60911 1.000 48.56873 156 GLU A C 1
ATOM 1122 O O . GLU A 1 156 ? 13.82404 -12.69270 -33.77358 1.000 47.62614 156 GLU A O 1
ATOM 1128 N N . ALA A 1 157 ? 13.15688 -13.14500 -31.67293 1.000 46.16952 157 ALA A N 1
ATOM 1129 C CA . ALA A 1 157 ? 11.76979 -12.82594 -31.98013 1.000 43.81572 157 ALA A CA 1
ATOM 1130 C C . ALA A 1 157 ? 11.52929 -11.33234 -32.02254 1.000 45.02997 157 ALA A C 1
ATOM 1131 O O . ALA A 1 157 ? 10.47769 -10.90845 -32.50968 1.000 45.89522 157 ALA A O 1
ATOM 1133 N N . GLY A 1 158 ? 12.46283 -10.53965 -31.52573 1.000 41.06120 158 GLY A N 1
ATOM 1134 C CA . GLY A 1 158 ? 12.35758 -9.10722 -31.56220 1.000 43.03651 158 GLY A CA 1
ATOM 1135 C C . GLY A 1 158 ? 12.06610 -8.38941 -30.25226 1.000 46.02937 158 GLY A C 1
ATOM 1136 O O . GLY A 1 158 ? 11.57700 -7.25026 -30.30743 1.000 40.33368 158 GLY A O 1
ATOM 1137 N N . PHE A 1 159 ? 12.37095 -8.99265 -29.08829 1.000 46.97493 159 PHE A N 1
ATOM 1138 C CA . PHE A 1 159 ? 12.07220 -8.39829 -27.78447 1.000 46.27343 159 PHE A CA 1
ATOM 1139 C C . PHE A 1 159 ? 13.33217 -8.10936 -26.97071 1.000 44.63455 159 PHE A C 1
ATOM 1140 O O . PHE A 1 159 ? 14.24013 -8.94440 -26.87826 1.000 48.40671 159 PHE A O 1
ATOM 1148 N N . VAL A 1 160 ? 13.34806 -6.93903 -26.33745 1.000 42.38035 160 VAL A N 1
ATOM 1149 C CA . VAL A 1 160 ? 14.45887 -6.50367 -25.50049 1.000 43.85692 160 VAL A CA 1
ATOM 1150 C C . VAL A 1 160 ? 14.28443 -7.09043 -24.10610 1.000 45.03810 160 VAL A C 1
ATOM 1151 O O . VAL A 1 160 ? 13.22892 -7.65378 -23.79083 1.000 45.69456 160 VAL A O 1
ATOM 1155 N N . THR A 1 161 ? 15.31309 -6.94079 -23.26221 1.000 47.88313 161 THR A N 1
ATOM 1156 C CA . THR A 1 161 ? 15.33138 -7.55740 -21.93434 1.000 44.00819 161 THR A CA 1
ATOM 1157 C C . THR A 1 161 ? 14.10835 -7.18413 -21.10856 1.000 46.19130 161 THR A C 1
ATOM 1158 O O . THR A 1 161 ? 13.41387 -8.06183 -20.57111 1.000 40.61897 161 THR A O 1
ATOM 1162 N N . ALA A 1 162 ? 13.86279 -5.87507 -20.96819 1.000 42.86358 162 ALA A N 1
ATOM 1163 C CA . ALA A 1 162 ? 12.74580 -5.37526 -20.17409 1.000 43.34457 162 ALA A CA 1
ATOM 1164 C C . ALA A 1 162 ? 11.41824 -5.99569 -20.59532 1.000 41.79768 162 ALA A C 1
ATOM 1165 O O . ALA A 1 162 ? 10.60419 -6.36634 -19.74318 1.000 41.83113 162 ALA A O 1
ATOM 1167 N N . GLU A 1 163 ? 11.16599 -6.08365 -21.91016 1.000 39.80189 163 GLU A N 1
ATOM 1168 C CA . GLU A 1 163 ? 9.91465 -6.66341 -22.39486 1.000 41.88118 163 GLU A CA 1
ATOM 1169 C C . GLU A 1 163 ? 9.75744 -8.11427 -21.94392 1.000 36.39917 163 GLU A C 1
ATOM 1170 O O . GLU A 1 163 ? 8.63404 -8.56590 -21.69157 1.000 33.40158 163 GLU A O 1
ATOM 1176 N N . VAL A 1 164 ? 10.86153 -8.84554 -21.80981 1.000 38.67735 164 VAL A N 1
ATOM 1177 C CA . VAL A 1 164 ? 10.77082 -10.22434 -21.32493 1.000 36.94570 164 VAL A CA 1
ATOM 1178 C C . VAL A 1 164 ? 10.22345 -10.25582 -19.90373 1.000 37.31231 164 VAL A C 1
ATOM 1179 O O . VAL A 1 164 ? 9.43498 -11.14271 -19.54359 1.000 32.80343 164 VAL A O 1
ATOM 1183 N N . ILE A 1 165 ? 10.64531 -9.29770 -19.07067 1.000 39.72940 165 ILE A N 1
ATOM 1184 C CA . ILE A 1 165 ? 10.20740 -9.26512 -17.68012 1.000 36.57203 165 ILE A CA 1
ATOM 1185 C C . ILE A 1 165 ? 8.73232 -8.90331 -17.59609 1.000 38.08868 165 ILE A C 1
ATOM 1186 O O . ILE A 1 165 ? 7.99240 -9.44944 -16.76137 1.000 33.90385 165 ILE A O 1
ATOM 1191 N N . TRP A 1 166 ? 8.28868 -7.94605 -18.43211 1.000 36.46337 166 TRP A N 1
ATOM 1192 C CA . TRP A 1 166 ? 6.88894 -7.53132 -18.40171 1.000 37.87533 166 TRP A CA 1
ATOM 1193 C C . TRP A 1 166 ? 5.97992 -8.64635 -18.91765 1.000 32.47936 166 TRP A C 1
ATOM 1194 O O . TRP A 1 166 ? 4.87938 -8.86600 -18.38739 1.000 32.47479 166 TRP A O 1
ATOM 1205 N N . LEU A 1 167 ? 6.41923 -9.34488 -19.96114 1.000 31.95965 167 LEU A N 1
ATOM 1206 C CA . LEU A 1 167 ? 5.69257 -10.51151 -20.43484 1.000 29.72854 167 LEU A CA 1
ATOM 1207 C C . LEU A 1 167 ? 5.50467 -11.54417 -19.32519 1.000 32.90429 167 LEU A C 1
ATOM 1208 O O . LEU A 1 167 ? 4.47882 -12.22743 -19.29555 1.000 33.05737 167 LEU A O 1
ATOM 1213 N N . LEU A 1 168 ? 6.44728 -11.64180 -18.37596 1.000 31.54625 168 LEU A N 1
ATOM 1214 C CA . LEU A 1 168 ? 6.30195 -12.61208 -17.29538 1.000 33.20089 168 LEU A CA 1
ATOM 1215 C C . LEU A 1 168 ? 5.27957 -12.20685 -16.23238 1.000 35.26998 168 LEU A C 1
ATOM 1216 O O . LEU A 1 168 ? 5.07431 -12.97474 -15.29200 1.000 34.01180 168 LEU A O 1
ATOM 1221 N N . ALA A 1 169 ? 4.62396 -11.04271 -16.34584 1.000 32.34576 169 ALA A N 1
ATOM 1222 C CA . ALA A 1 169 ? 3.46494 -10.77748 -15.49017 1.000 31.72440 169 ALA A CA 1
ATOM 1223 C C . ALA A 1 169 ? 2.35533 -11.79993 -15.72402 1.000 31.71168 169 ALA A C 1
ATOM 1224 O O . ALA A 1 169 ? 1.47920 -11.97602 -14.85875 1.000 27.51644 169 ALA A O 1
ATOM 1226 N N . SER A 1 170 ? 2.38616 -12.48065 -16.88048 1.000 34.12264 170 SER A N 1
ATOM 1227 C CA . SER A 1 170 ? 1.59107 -13.68376 -17.12043 1.000 32.57924 170 SER A CA 1
ATOM 1228 C C . SER A 1 170 ? 1.67947 -14.69790 -15.97217 1.000 31.08691 170 SER A C 1
ATOM 1229 O O . SER A 1 170 ? 0.68860 -15.35955 -15.65072 1.000 32.59335 170 SER A O 1
ATOM 1232 N N . HIS A 1 171 ? 2.83911 -14.83208 -15.33973 1.000 32.41752 171 HIS A N 1
ATOM 1233 C CA . HIS A 1 171 ? 2.95375 -15.82637 -14.27667 1.000 31.95653 171 HIS A CA 1
ATOM 1234 C C . HIS A 1 171 ? 2.15555 -15.47154 -13.02857 1.000 34.97450 171 HIS A C 1
ATOM 1235 O O . HIS A 1 171 ? 2.00821 -16.32340 -12.13711 1.000 30.96620 171 HIS A O 1
ATOM 1242 N N . SER A 1 172 ? 1.61563 -14.25427 -12.96426 1.000 32.54031 172 SER A N 1
ATOM 1243 C CA . SER A 1 172 ? 0.66104 -13.87025 -11.93521 1.000 33.26516 172 SER A CA 1
ATOM 1244 C C . SER A 1 172 ? -0.66365 -14.60900 -12.07228 1.000 37.05449 172 SER A C 1
ATOM 1245 O O . SER A 1 172 ? -1.42645 -14.67172 -11.10466 1.000 35.99141 172 SER A O 1
ATOM 1248 N N . ILE A 1 173 ? -0.96074 -15.18539 -13.24019 1.000 33.34505 173 ILE A N 1
ATOM 1249 C CA . ILE A 1 173 ? -2.18283 -15.95983 -13.40241 1.000 33.55277 173 ILE A CA 1
ATOM 1250 C C . ILE A 1 173 ? -1.79459 -17.31221 -13.99193 1.000 39.26160 173 ILE A C 1
ATOM 1251 O O . ILE A 1 173 ? -2.18949 -17.65456 -15.11625 1.000 40.37338 173 ILE A O 1
ATOM 1256 N N . ALA A 1 174 ? -0.98655 -18.07594 -13.25821 1.000 33.77221 174 ALA A N 1
ATOM 1257 C CA . ALA A 1 174 ? -0.29335 -19.19592 -13.88222 1.000 31.42897 174 ALA A CA 1
ATOM 1258 C C . ALA A 1 174 ? 0.01195 -20.29806 -12.88338 1.000 35.41009 174 ALA A C 1
ATOM 1259 O O . ALA A 1 174 ? 0.18465 -20.05431 -11.68354 1.000 32.61907 174 ALA A O 1
ATOM 1261 N N . ALA A 1 175 ? 0.16641 -21.50548 -13.41603 1.000 34.82268 175 ALA A N 1
ATOM 1262 C CA . ALA A 1 175 ? 0.45227 -22.67297 -12.59498 1.000 35.75136 175 ALA A CA 1
ATOM 1263 C C . ALA A 1 175 ? 1.25297 -23.67202 -13.42006 1.000 34.77846 175 ALA A C 1
ATOM 1264 O O . ALA A 1 175 ? 1.30930 -23.59052 -14.65264 1.000 32.86086 175 ALA A O 1
ATOM 1266 N N . ALA A 1 176 ? 1.87646 -24.62347 -12.72768 1.000 36.82779 176 ALA A N 1
ATOM 1267 C CA . ALA A 1 176 ? 2.65253 -25.67771 -13.37020 1.000 35.61618 176 ALA A CA 1
ATOM 1268 C C . ALA A 1 176 ? 2.02954 -27.03823 -13.08939 1.000 41.44237 176 ALA A C 1
ATOM 1269 O O . ALA A 1 176 ? 1.60870 -27.31794 -11.95732 1.000 44.22810 176 ALA A O 1
ATOM 1271 N N . SER A 1 177 ? 1.97458 -27.87546 -14.12894 1.000 39.35753 177 SER A N 1
ATOM 1272 C CA . SER A 1 177 ? 1.49739 -29.25136 -13.99988 1.000 38.61228 177 SER A CA 1
ATOM 1273 C C . SER A 1 177 ? 2.42871 -30.30506 -14.57222 1.000 44.39191 177 SER A C 1
ATOM 1274 O O . SER A 1 177 ? 2.14954 -31.50076 -14.38649 1.000 42.94143 177 SER A O 1
ATOM 1277 N N . LYS A 1 178 ? 3.49730 -29.93202 -15.28023 1.000 42.87847 178 LYS A N 1
ATOM 1278 C CA . LYS A 1 178 ? 4.43306 -30.92265 -15.78720 1.000 45.20634 178 LYS A CA 1
ATOM 1279 C C . LYS A 1 178 ? 5.71483 -30.99670 -14.97619 1.000 45.31988 178 LYS A C 1
ATOM 1280 O O . LYS A 1 178 ? 6.49055 -31.93471 -15.16898 1.000 47.97810 178 LYS A O 1
ATOM 1286 N N . ILE A 1 179 ? 5.96421 -30.04850 -14.07568 1.000 42.70532 179 ILE A N 1
ATOM 1287 C CA . ILE A 1 179 ? 7.15894 -30.14248 -13.24549 1.000 46.28288 179 ILE A CA 1
ATOM 1288 C C . ILE A 1 179 ? 6.94176 -31.13566 -12.11283 1.000 50.50362 179 ILE A C 1
ATOM 1289 O O . ILE A 1 179 ? 7.71091 -32.08742 -11.94193 1.000 53.61728 179 ILE A O 1
ATOM 1294 N N . ASP A 1 180 ? 5.87696 -30.93710 -11.34552 1.000 50.97127 180 ASP A N 1
ATOM 1295 C CA . ASP A 1 180 ? 5.49269 -31.77947 -10.21598 1.000 54.70270 180 ASP A CA 1
ATOM 1296 C C . ASP A 1 180 ? 4.31057 -32.60886 -10.70217 1.000 51.29658 180 ASP A C 1
ATOM 1297 O O . ASP A 1 180 ? 3.15332 -32.20721 -10.57011 1.000 46.55877 180 ASP A O 1
ATOM 1302 N N . THR A 1 181 ? 4.60836 -33.77368 -11.29076 1.000 53.36199 181 THR A N 1
ATOM 1303 C CA . THR A 1 181 ? 3.54901 -34.55730 -11.92049 1.000 51.72893 181 THR A CA 1
ATOM 1304 C C . THR A 1 181 ? 2.48111 -34.98050 -10.91125 1.000 55.08257 181 THR A C 1
ATOM 1305 O O . THR A 1 181 ? 1.30121 -35.10594 -11.26494 1.000 52.31810 181 THR A O 1
ATOM 1309 N N . SER A 1 182 ? 2.86634 -35.17711 -9.64394 1.000 58.22355 182 SER A N 1
ATOM 1310 C CA . SER A 1 182 ? 1.90621 -35.50099 -8.59498 1.000 57.31062 182 SER A CA 1
ATOM 1311 C C . SER A 1 182 ? 1.20725 -34.27529 -8.01713 1.000 53.99810 182 SER A C 1
ATOM 1312 O O . SER A 1 182 ? 0.29453 -34.43685 -7.19589 1.000 54.24810 182 SER A O 1
ATOM 1315 N N . ALA A 1 183 ? 1.59985 -33.06321 -8.41698 1.000 53.37842 183 ALA A N 1
ATOM 1316 C CA . ALA A 1 183 ? 0.98657 -31.82483 -7.93377 1.000 49.04527 183 ALA A CA 1
ATOM 1317 C C . ALA A 1 183 ? 0.62546 -30.93344 -9.11712 1.000 48.87641 183 ALA A C 1
ATOM 1318 O O . ALA A 1 183 ? 1.23532 -29.87584 -9.33075 1.000 46.39696 183 ALA A O 1
ATOM 1320 N N . PRO A 1 184 ? -0.39160 -31.31134 -9.88955 1.000 46.09492 184 PRO A N 1
ATOM 1321 C CA . PRO A 1 184 ? -0.78270 -30.48454 -11.03234 1.000 44.40040 184 PRO A CA 1
ATOM 1322 C C . PRO A 1 184 ? -1.42942 -29.17500 -10.59111 1.000 45.17489 184 PRO A C 1
ATOM 1323 O O . PRO A 1 184 ? -2.03257 -29.07561 -9.51856 1.000 43.76295 184 PRO A O 1
ATOM 1327 N N . ARG A 1 185 ? -1.28967 -28.16483 -11.45497 1.000 45.60539 185 ARG A N 1
ATOM 1328 C CA . ARG A 1 185 ? -1.92141 -26.85176 -11.29347 1.000 42.59452 185 ARG A CA 1
ATOM 1329 C C . ARG A 1 185 ? -1.44190 -26.14937 -10.02267 1.000 38.93443 185 ARG A C 1
ATOM 1330 O O . ARG A 1 185 ? -2.21049 -25.45693 -9.34802 1.000 38.26161 185 ARG A O 1
ATOM 1338 N N . THR A 1 186 ? -0.14550 -26.29431 -9.71815 1.000 31.85306 186 THR A N 1
ATOM 1339 C CA . THR A 1 186 ? 0.52254 -25.51153 -8.67460 1.000 36.16486 186 THR A CA 1
ATOM 1340 C C . THR A 1 186 ? 0.86301 -24.07090 -9.08937 1.000 32.25794 186 THR A C 1
ATOM 1341 O O . THR A 1 186 ? 1.78398 -23.86794 -9.89618 1.000 31.16836 186 THR A O 1
ATOM 1345 N N . PRO A 1 187 ? 0.20167 -23.05421 -8.51794 1.000 35.87236 187 PRO A N 1
ATOM 1346 C CA . PRO A 1 187 ? 0.40141 -21.66910 -8.99000 1.000 34.21423 187 PRO A CA 1
ATOM 1347 C C . PRO A 1 187 ? 1.77725 -21.10872 -8.67563 1.000 35.11568 187 PRO A C 1
ATOM 1348 O O . PRO A 1 187 ? 2.48897 -21.56673 -7.77609 1.000 33.68574 187 PRO A O 1
ATOM 1352 N N . PHE A 1 188 ? 2.13410 -20.07103 -9.44067 1.000 30.60779 188 PHE A N 1
ATOM 1353 C CA . PHE A 1 188 ? 3.37409 -19.34751 -9.25038 1.000 31.30334 188 PHE A CA 1
ATOM 1354 C C . PHE A 1 188 ? 3.20853 -18.12294 -8.34754 1.000 33.14150 188 PHE A C 1
ATOM 1355 O O . PHE A 1 188 ? 4.21602 -17.53266 -7.98131 1.000 32.59301 188 PHE A O 1
ATOM 1363 N N . ASP A 1 189 ? 1.98094 -17.71963 -8.00277 1.000 33.53680 189 ASP A N 1
ATOM 1364 C CA . ASP A 1 189 ? 1.74621 -16.77697 -6.91126 1.000 37.12348 189 ASP A CA 1
ATOM 1365 C C . ASP A 1 189 ? 0.46499 -17.15711 -6.17047 1.000 37.46701 189 ASP A C 1
ATOM 1366 O O . ASP A 1 189 ? -0.23799 -18.10427 -6.54718 1.000 37.63594 189 ASP A O 1
ATOM 1371 N N . SER A 1 190 ? 0.17037 -16.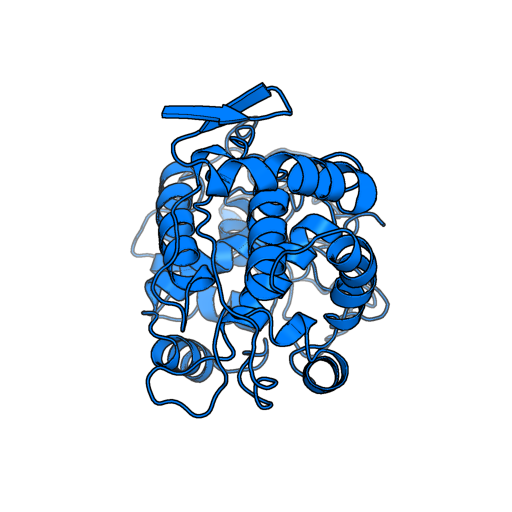37374 -5.11491 1.000 37.70005 190 SER A N 1
ATOM 1372 C CA . SER A 1 190 ? -0.87190 -16.64739 -4.12459 1.000 38.71488 190 SER A CA 1
ATOM 1373 C C . SER A 1 190 ? -2.25328 -16.44139 -4.67704 1.000 40.23890 190 SER A C 1
ATOM 1374 O O . SER A 1 190 ? -3.22404 -16.89348 -4.06105 1.000 36.51833 190 SER A O 1
ATOM 1377 N N . THR A 1 191 ? -2.35683 -15.70798 -5.77907 1.000 41.15694 191 THR A N 1
ATOM 1378 C CA . THR A 1 191 ? -3.62240 -15.18822 -6.29122 1.000 38.07873 191 THR A CA 1
ATOM 1379 C C . THR A 1 191 ? -3.70700 -15.47472 -7.78597 1.000 38.95619 191 THR A C 1
ATOM 1380 O O . THR A 1 191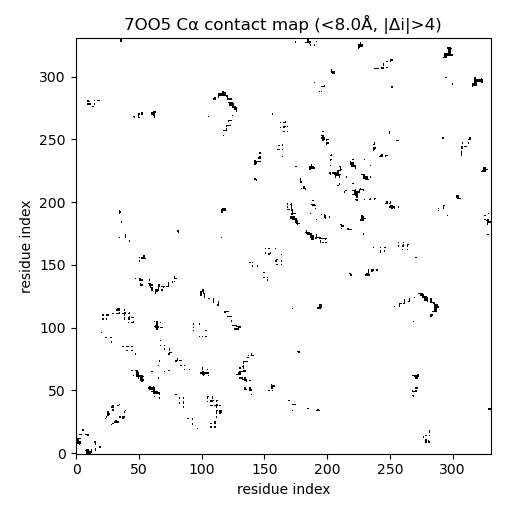 ? -3.73521 -14.55457 -8.60817 1.000 37.93381 191 THR A O 1
ATOM 1384 N N . PRO A 1 192 ? -3.72606 -16.75317 -8.18034 1.000 39.49155 192 PRO A N 1
ATOM 1385 C CA . PRO A 1 192 ? -3.72968 -17.06473 -9.61800 1.000 37.90763 192 PRO A CA 1
ATOM 1386 C C . PRO A 1 192 ? -5.00766 -16.65272 -10.31475 1.000 38.10161 192 PRO A C 1
ATOM 1387 O O . PRO A 1 192 ? -5.04389 -16.65532 -11.55512 1.000 43.23904 192 PRO A O 1
ATOM 1391 N N . ALA A 1 193 ? -6.06042 -16.31696 -9.57286 1.000 38.13926 193 ALA A N 1
ATOM 1392 C CA . ALA A 1 193 ? -7.27294 -15.78658 -10.17537 1.000 40.88910 193 ALA A CA 1
ATOM 1393 C C . ALA A 1 193 ? -7.21667 -14.27687 -10.39082 1.000 39.31952 193 ALA A C 1
ATOM 1394 O O . ALA A 1 193 ? -8.14237 -13.72366 -10.99565 1.000 42.36140 193 ALA A O 1
ATOM 1396 N N . LEU A 1 194 ? -6.14741 -13.61123 -9.95553 1.000 35.67930 194 LEU A N 1
ATOM 1397 C CA . LEU A 1 194 ? -6.00750 -12.15981 -10.05156 1.000 42.99197 194 LEU A CA 1
ATOM 1398 C C . LEU A 1 194 ? -4.73849 -11.81076 -10.81820 1.000 37.60547 194 LEU A C 1
ATOM 1399 O O . LEU A 1 194 ? -3.66550 -12.34233 -10.50449 1.000 32.53612 194 LEU A O 1
ATOM 1404 N N . PHE A 1 195 ? -4.84972 -10.88981 -11.78394 1.000 40.29443 195 PHE A N 1
ATOM 1405 C CA . PHE A 1 195 ? -3.68356 -10.39440 -12.52984 1.000 36.51118 195 PHE A CA 1
ATOM 1406 C C . PHE A 1 195 ? -3.13613 -9.16385 -11.80205 1.000 40.60772 195 PHE A C 1
ATOM 1407 O O . PHE A 1 195 ? -3.31197 -8.01022 -12.19948 1.000 41.26470 195 PHE A O 1
ATOM 1415 N N . ASP A 1 196 ? -2.47107 -9.43996 -10.68604 1.000 41.18824 196 ASP A N 1
ATOM 1416 C CA . ASP A 1 196 ? -1.86620 -8.41632 -9.85185 1.000 41.52040 196 ASP A CA 1
ATOM 1417 C C . ASP A 1 196 ? -0.35907 -8.56576 -9.93577 1.000 40.53648 196 ASP A C 1
ATOM 1418 O O . ASP A 1 196 ? 0.16106 -9.35237 -10.73628 1.000 36.75810 196 ASP A O 1
ATOM 1423 N N . THR A 1 197 ? 0.34362 -7.83695 -9.07733 1.000 38.02463 197 THR A N 1
ATOM 1424 C CA . THR A 1 197 ? 1.79644 -7.87913 -9.05137 1.000 37.43044 197 THR 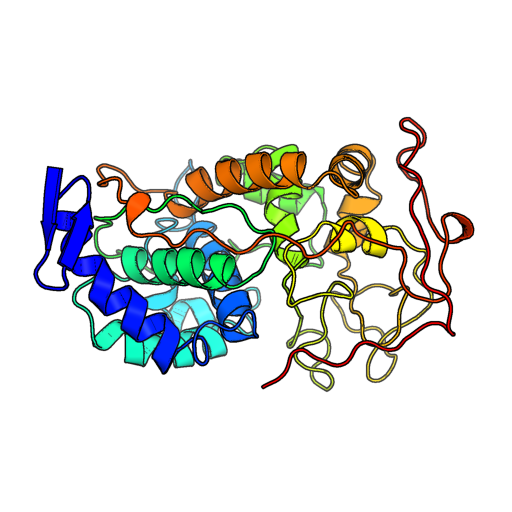A CA 1
ATOM 1425 C C . THR A 1 197 ? 2.34724 -8.73418 -7.91796 1.000 36.55285 197 THR A C 1
ATOM 1426 O O . THR A 1 197 ? 3.56864 -8.80266 -7.76462 1.000 36.47870 197 THR A O 1
ATOM 1430 N N . GLN A 1 198 ? 1.47797 -9.34056 -7.10225 1.000 38.39996 198 GLN A N 1
ATOM 1431 C CA . GLN A 1 198 ? 1.83713 -10.38881 -6.14943 1.000 36.99307 198 GLN A CA 1
ATOM 1432 C C . GLN A 1 198 ? 3.00498 -11.25382 -6.62935 1.000 38.74190 198 GLN A C 1
ATOM 1433 O O . GLN A 1 198 ? 3.97977 -11.45589 -5.88602 1.000 40.03689 198 GLN A O 1
ATOM 1439 N N . PHE A 1 199 ? 2.90002 -11.78398 -7.85694 1.000 34.19468 199 PHE A N 1
ATOM 1440 C CA . PHE A 1 199 ? 3.94947 -12.61964 -8.46040 1.000 35.38204 199 PHE A CA 1
ATOM 1441 C C . PHE A 1 199 ? 5.34420 -12.03209 -8.29100 1.000 37.37750 199 PHE A C 1
ATOM 1442 O O . PHE A 1 199 ? 6.28008 -12.72430 -7.87161 1.000 35.01377 199 PHE A O 1
ATOM 1450 N N . TYR A 1 200 ? 5.50304 -10.74880 -8.62915 1.000 31.23160 200 TYR A N 1
ATOM 1451 C CA . TYR A 1 200 ? 6.82576 -10.14558 -8.57223 1.000 36.27003 200 TYR A CA 1
ATOM 1452 C C . TYR A 1 200 ? 7.35376 -10.13366 -7.15160 1.000 31.74428 200 TYR A C 1
ATOM 1453 O O . TYR A 1 200 ? 8.55891 -10.28883 -6.93784 1.000 34.74947 200 TYR A O 1
ATOM 1462 N N . LEU A 1 201 ? 6.45697 -9.94328 -6.17987 1.000 36.24227 201 LEU A N 1
ATOM 1463 C CA . LEU A 1 201 ? 6.84734 -9.83735 -4.77660 1.000 36.70977 201 LEU A CA 1
ATOM 1464 C C . LEU A 1 201 ? 7.14758 -11.21244 -4.18388 1.000 38.97542 201 LEU A C 1
ATOM 1465 O O . LEU A 1 201 ? 8.11775 -11.38725 -3.43354 1.000 40.27675 201 LEU A O 1
ATOM 1470 N N . GLU A 1 202 ? 6.32818 -12.20431 -4.51320 1.000 38.80930 202 GLU A N 1
ATOM 1471 C CA . GLU A 1 202 ? 6.49858 -13.51337 -3.89503 1.000 36.77777 202 GLU A CA 1
ATOM 1472 C C . GLU A 1 202 ? 7.69062 -14.26880 -4.47413 1.000 43.22591 202 GLU A C 1
ATOM 1473 O O . GLU A 1 202 ? 8.17059 -15.22048 -3.84294 1.000 42.99314 202 GLU A O 1
ATOM 1479 N N . THR A 1 203 ? 8.20140 -13.85145 -5.64562 1.000 41.22643 203 THR A N 1
ATOM 1480 C CA . THR A 1 203 ? 9.39306 -14.47496 -6.19869 1.000 36.32583 203 THR A CA 1
ATOM 1481 C C . THR A 1 203 ? 10.68321 -13.95802 -5.57620 1.000 42.57526 203 THR A C 1
ATOM 1482 O O . THR A 1 203 ? 11.73828 -14.56152 -5.80544 1.000 40.54951 203 THR A O 1
ATOM 1486 N N . ILE A 1 204 ? 10.64534 -12.85127 -4.82687 1.000 42.51859 204 ILE A N 1
ATOM 1487 C CA . ILE A 1 204 ? 11.83334 -12.36936 -4.13272 1.000 46.61430 204 ILE A CA 1
ATOM 1488 C C . ILE A 1 204 ? 11.79031 -12.65514 -2.64019 1.000 49.43425 204 ILE A C 1
ATOM 1489 O O . ILE A 1 204 ? 12.69391 -12.22237 -1.91523 1.000 52.92777 204 ILE A O 1
ATOM 1494 N N . LEU A 1 205 ? 10.77210 -13.36543 -2.15906 1.000 46.17966 205 LEU A N 1
ATOM 1495 C CA . LEU A 1 205 ? 10.79173 -13.90934 -0.80697 1.000 46.92986 205 LEU A CA 1
ATOM 1496 C C . LEU A 1 205 ? 11.80555 -15.04612 -0.73134 1.000 48.17715 205 LEU A C 1
ATOM 1497 O O . LEU A 1 205 ? 11.99881 -15.78395 -1.70322 1.000 44.07713 205 LEU A O 1
ATOM 1502 N N . ASN A 1 206 ? 12.46532 -15.19273 0.42497 1.000 51.06504 206 ASN A N 1
ATOM 1503 C CA . ASN A 1 206 ? 13.48883 -16.22843 0.55620 1.000 49.45752 206 ASN A CA 1
ATOM 1504 C C . ASN A 1 206 ? 12.87969 -17.61503 0.34924 1.000 45.01700 206 ASN A C 1
ATOM 1505 O O . ASN A 1 206 ? 11.85569 -17.96096 0.95828 1.000 40.25044 206 ASN A O 1
ATOM 1510 N N . GLY A 1 207 ? 13.49821 -18.39340 -0.53567 1.000 44.37881 207 GLY A N 1
ATOM 1511 C CA . GLY A 1 207 ? 13.00265 -19.72387 -0.83521 1.000 45.34815 207 GLY A CA 1
ATOM 1512 C C . GLY A 1 207 ? 13.43702 -20.68166 0.25614 1.000 47.19450 207 GLY A C 1
ATOM 1513 O O . GLY A 1 207 ? 14.64381 -20.82484 0.51644 1.000 44.87547 207 GLY A O 1
ATOM 1514 N N . THR A 1 208 ? 12.47675 -21.33488 0.91369 1.000 42.65502 208 THR A N 1
ATOM 1515 C CA . THR A 1 208 ? 12.78365 -22.23820 2.01339 1.000 50.57994 208 THR A CA 1
ATOM 1516 C C . THR A 1 208 ? 12.18138 -23.63650 1.87681 1.000 51.65439 208 THR A C 1
ATOM 1517 O O . THR A 1 208 ? 12.59754 -24.53044 2.62201 1.000 54.05853 208 THR A O 1
ATOM 1521 N N . LEU A 1 209 ? 11.24414 -23.85273 0.95240 1.000 45.80630 209 LEU A N 1
ATOM 1522 C CA . LEU A 1 209 ? 10.43763 -25.06086 0.83815 1.000 52.25331 209 LEU A CA 1
ATOM 1523 C C . LEU A 1 209 ? 10.50284 -25.64327 -0.57103 1.000 55.88188 209 LEU A C 1
ATOM 1524 O O . LEU A 1 209 ? 11.08538 -25.06124 -1.48768 1.000 56.85810 209 LEU A O 1
ATOM 1529 N N . LEU A 1 210 ? 9.86429 -26.80840 -0.72715 1.000 61.84810 210 LEU A N 1
ATOM 1530 C CA . LEU A 1 210 ? 9.51407 -27.42206 -1.99985 1.000 57.17810 210 LEU A CA 1
ATOM 1531 C C . LEU A 1 210 ? 8.10473 -27.98553 -1.87203 1.000 58.40720 210 LEU A C 1
ATOM 1532 O O . LEU A 1 210 ? 7.76747 -28.58139 -0.84334 1.000 62.45810 210 LEU A O 1
ATOM 1537 N N . PRO A 1 211 ? 7.25169 -27.78885 -2.86863 1.000 59.42938 211 PRO A N 1
ATOM 1538 C CA . PRO A 1 211 ? 5.85989 -28.23915 -2.75561 1.000 57.20012 211 PRO A CA 1
ATOM 1539 C C . PRO A 1 211 ? 5.67403 -29.67582 -3.23345 1.000 58.66743 211 PRO A C 1
ATOM 1540 O O . PRO A 1 211 ? 6.56387 -30.29112 -3.82137 1.000 59.94594 211 PRO A O 1
ATOM 1544 N N . GLY A 1 212 ? 4.48616 -30.20607 -2.95338 1.000 59.23599 212 GLY A N 1
ATOM 1545 C CA . GLY A 1 212 ? 4.15871 -31.56083 -3.37325 1.000 65.43534 212 GLY A CA 1
ATOM 1546 C C . GLY A 1 212 ? 4.93355 -32.59470 -2.57475 1.000 64.57810 212 GLY A C 1
ATOM 1547 O O . GLY A 1 212 ? 4.97962 -32.54354 -1.33599 1.000 57.60119 212 GLY A O 1
ATOM 1548 N N . ASP A 1 213 ? 5.58366 -33.52974 -3.28584 1.000 65.16810 213 ASP A N 1
ATOM 1549 C CA . ASP A 1 213 ? 6.31704 -34.61476 -2.63694 1.000 59.01827 213 ASP A CA 1
ATOM 1550 C C . ASP A 1 213 ? 7.58118 -34.06921 -1.96278 1.000 57.43764 213 ASP A C 1
ATOM 1551 O O . ASP A 1 213 ? 8.39537 -34.82872 -1.42639 1.000 56.71213 213 ASP A O 1
ATOM 1556 N N . GLY A 1 214 ? 7.72413 -32.74403 -1.94313 1.000 58.13629 214 GLY A N 1
ATOM 1557 C CA . GLY A 1 214 ? 8.84256 -32.09368 -1.28896 1.000 53.99660 214 GLY A CA 1
ATOM 1558 C C . GLY A 1 214 ? 10.18451 -32.36612 -1.92106 1.000 57.17162 214 GLY A C 1
ATOM 1559 O O . GLY A 1 214 ? 11.21355 -32.00742 -1.33609 1.000 51.17252 214 GLY A O 1
ATOM 1560 N N . GLY A 1 215 ? 10.20619 -33.02028 -3.09665 1.000 52.26084 215 GLY A N 1
ATOM 1561 C CA . GLY A 1 215 ? 11.44588 -33.28541 -3.78996 1.000 48.76165 215 GLY A CA 1
ATOM 1562 C C . GLY A 1 215 ? 11.79697 -32.20548 -4.80699 1.000 51.26051 215 GLY A C 1
ATOM 1563 O O . GLY A 1 215 ? 10.97485 -31.36296 -5.17519 1.000 50.12206 215 GLY A O 1
ATOM 1564 N N . ALA A 1 216 ? 13.05712 -32.22699 -5.23497 1.000 51.64194 216 ALA A N 1
ATOM 1565 C CA . ALA A 1 216 ? 13.57557 -31.25937 -6.19868 1.000 53.20213 216 ALA A CA 1
ATOM 1566 C C . ALA A 1 216 ? 13.29396 -31.78956 -7.59957 1.000 53.44366 216 ALA A C 1
ATOM 1567 O O . ALA A 1 216 ? 14.03055 -32.62287 -8.13953 1.000 56.94861 216 ALA A O 1
ATOM 1569 N N . HIS A 1 217 ? 12.18461 -31.33102 -8.17131 1.000 54.56810 217 HIS A N 1
ATOM 1570 C CA . HIS A 1 217 ? 11.86131 -31.62559 -9.55642 1.000 52.87034 217 HIS A CA 1
ATOM 1571 C C . HIS A 1 217 ? 12.49555 -30.55783 -10.44917 1.000 53.90552 217 HIS A C 1
ATOM 1572 O O . HIS A 1 217 ? 12.68316 -29.41136 -10.03437 1.000 52.55851 217 HIS A O 1
ATOM 1579 N N . THR A 1 218 ? 12.80541 -30.94058 -11.69475 1.000 51.55810 218 THR A N 1
ATOM 1580 C CA . THR A 1 218 ? 13.97064 -30.38122 -12.39053 1.000 57.71483 218 THR A CA 1
ATOM 1581 C C . THR A 1 218 ? 13.88304 -28.86881 -12.59750 1.000 60.07810 218 THR A C 1
ATOM 1582 O O . THR A 1 218 ? 14.85538 -28.14503 -12.34304 1.000 72.61810 218 THR A O 1
ATOM 1586 N N . GLY A 1 219 ? 12.75300 -28.36888 -13.08912 1.000 51.22791 219 GLY A N 1
ATOM 1587 C CA . GLY A 1 219 ? 12.74868 -26.94776 -13.41670 1.000 49.97899 219 GLY A CA 1
ATOM 1588 C C . GLY A 1 219 ? 12.47466 -25.98755 -12.26714 1.000 50.62330 219 GLY A C 1
ATOM 1589 O O . GLY A 1 219 ? 12.44314 -24.77299 -12.49613 1.000 43.96648 219 GLY A O 1
ATOM 1590 N N . GLU A 1 220 ? 12.27472 -26.48186 -11.04615 1.000 53.41894 220 GLU A N 1
ATOM 1591 C CA . GLU A 1 220 ? 11.84119 -25.63739 -9.93908 1.000 44.00294 220 GLU A CA 1
ATOM 1592 C C . GLU A 1 220 ? 12.98509 -25.40136 -8.95643 1.000 47.39279 220 GLU A C 1
ATOM 1593 O O . GLU A 1 220 ? 13.94615 -26.17063 -8.90231 1.000 43.30692 220 GLU A O 1
ATOM 1599 N N . VAL A 1 221 ? 12.88799 -24.29625 -8.21088 1.000 43.40967 221 VAL A N 1
ATOM 1600 C CA . VAL A 1 221 ? 13.77167 -23.99994 -7.09224 1.000 41.70610 221 VAL A CA 1
ATOM 1601 C C . VAL A 1 221 ? 12.90832 -23.81634 -5.85607 1.000 43.31522 221 VAL A C 1
ATOM 1602 O O . VAL A 1 221 ? 11.67596 -23.91090 -5.93170 1.000 42.98177 221 VAL A O 1
ATOM 1606 N N . LEU A 1 222 ? 13.54385 -23.53119 -4.71746 1.000 48.41949 222 LEU A N 1
ATOM 1607 C CA . LEU A 1 222 ? 12.82178 -23.46281 -3.45715 1.000 44.51409 222 LEU A CA 1
ATOM 1608 C C . LEU A 1 222 ? 11.82800 -22.30349 -3.44403 1.000 45.09681 222 LEU A C 1
ATOM 1609 O O . LEU A 1 222 ? 12.11922 -21.19573 -3.90843 1.000 46.41262 222 LEU A O 1
ATOM 1614 N N . SER A 1 223 ? 10.64033 -22.57330 -2.88432 1.000 42.51569 223 SER A N 1
ATOM 1615 C CA . SER A 1 223 ? 9.49166 -21.68684 -2.80445 1.000 43.24810 223 SER A CA 1
ATOM 1616 C C . SER A 1 223 ? 9.34314 -21.11364 -1.39693 1.000 47.74015 223 SER A C 1
ATOM 1617 O O . SER A 1 223 ? 9.71567 -21.76493 -0.41570 1.000 49.47810 223 SER A O 1
ATOM 1620 N N . PRO A 1 224 ? 8.78834 -19.90103 -1.25890 1.000 48.02703 224 PRO A N 1
ATOM 1621 C CA . PRO A 1 224 ? 8.57375 -19.34210 0.08485 1.000 42.04330 224 PRO A CA 1
ATOM 1622 C C . PRO A 1 224 ? 7.32323 -19.85620 0.77249 1.000 45.88777 224 PRO A C 1
ATOM 1623 O O . PRO A 1 224 ? 7.20284 -19.69470 1.99584 1.000 50.57763 224 PRO A O 1
ATOM 1627 N N . ILE A 1 225 ? 6.38895 -20.45446 0.03881 1.000 41.75299 225 ILE A N 1
ATOM 1628 C CA . ILE A 1 225 ? 5.03646 -20.68968 0.53499 1.000 45.83919 225 ILE A CA 1
ATOM 1629 C C . ILE A 1 225 ? 4.59427 -22.08825 0.12399 1.000 45.25810 225 ILE A C 1
ATOM 1630 O O . ILE A 1 225 ? 4.86001 -22.52323 -1.00025 1.000 45.12612 225 ILE A O 1
ATOM 1635 N N . ALA A 1 226 ? 3.91205 -22.78942 1.02781 1.000 48.63762 226 ALA A N 1
ATOM 1636 C CA . ALA A 1 226 ? 3.43270 -24.13449 0.72228 1.000 46.93050 226 ALA A CA 1
ATOM 1637 C C . ALA A 1 226 ? 2.30754 -24.05884 -0.30174 1.000 46.48769 226 ALA A C 1
ATOM 1638 O O . ALA A 1 226 ? 1.40812 -23.21214 -0.19843 1.000 46.04713 226 ALA A O 1
ATOM 1640 N N . GLY A 1 227 ? 2.37282 -24.93237 -1.30229 1.000 40.85508 227 GLY A N 1
ATOM 1641 C CA . GLY A 1 227 ? 1.42032 -24.90506 -2.38406 1.000 40.26810 227 GLY A CA 1
ATOM 1642 C C . GLY A 1 227 ? 1.81018 -24.01164 -3.53665 1.000 45.71366 227 GLY A C 1
ATOM 1643 O O . GLY A 1 227 ? 1.08787 -23.98029 -4.53809 1.000 45.36810 227 GLY A O 1
ATOM 1644 N N . GLU A 1 228 ? 2.92341 -23.28937 -3.42281 1.000 37.26855 228 GLU A N 1
ATOM 1645 C CA . GLU A 1 228 ? 3.38398 -22.36740 -4.44571 1.000 38.77748 228 GLU A CA 1
ATOM 1646 C C . GLU A 1 228 ? 4.64955 -22.91963 -5.08256 1.000 40.41961 228 GLU A C 1
ATOM 1647 O O . GLU A 1 228 ? 5.55462 -23.38707 -4.38217 1.000 37.22954 228 GLU A O 1
ATOM 1653 N N . MET A 1 229 ? 4.69816 -22.88673 -6.40427 1.000 39.00694 229 MET A N 1
ATOM 1654 C CA . MET A 1 229 ? 5.87901 -23.29384 -7.14904 1.000 38.98505 229 MET A CA 1
ATOM 1655 C C . MET A 1 229 ? 6.64616 -22.07647 -7.62739 1.000 36.30107 229 MET A C 1
ATOM 1656 O O . MET A 1 229 ? 6.05610 -21.08334 -8.06722 1.000 36.02646 229 MET A O 1
ATOM 1661 N N . ARG A 1 230 ? 7.96161 -22.16735 -7.55173 1.000 38.95358 230 ARG A N 1
ATOM 1662 C CA . ARG A 1 230 ? 8.85459 -21.12826 -8.03267 1.000 40.82083 230 ARG A CA 1
ATOM 1663 C C . ARG A 1 230 ? 9.74687 -21.73473 -9.10435 1.000 37.61663 230 ARG A C 1
ATOM 1664 O O . ARG A 1 230 ? 10.44394 -22.72237 -8.84570 1.000 39.34463 230 ARG A O 1
ATOM 1672 N N . LEU A 1 231 ? 9.71520 -21.15777 -10.30420 1.000 33.12129 231 LEU A N 1
ATOM 1673 C CA . LEU A 1 231 ? 10.51939 -21.65779 -11.40681 1.000 35.30126 231 LEU A CA 1
ATOM 1674 C C . LEU A 1 231 ? 11.96764 -21.23112 -11.25894 1.000 40.61139 231 LEU A C 1
ATOM 1675 O O . LEU A 1 231 ? 12.25839 -20.12412 -10.79073 1.000 41.49824 231 LEU A O 1
ATOM 1680 N N . GLN A 1 232 ? 12.87386 -22.10304 -11.71583 1.000 39.91648 232 GLN A N 1
ATOM 1681 C CA . GLN A 1 232 ? 14.29926 -21.79883 -11.66175 1.000 42.73302 232 GLN A CA 1
ATOM 1682 C C . GLN A 1 232 ? 14.62020 -20.56639 -12.49090 1.000 42.13149 232 GLN A C 1
ATOM 1683 O O . GLN A 1 232 ? 15.47915 -19.76418 -12.11028 1.000 41.23011 232 GLN A O 1
ATOM 1689 N N . SER A 1 233 ? 13.92576 -20.38981 -13.62562 1.000 41.81751 233 SER A N 1
ATOM 1690 C CA . SER A 1 233 ? 14.21298 -19.25857 -14.49952 1.000 39.31894 233 SER A CA 1
ATOM 1691 C C . SER A 1 233 ? 13.59098 -17.97054 -13.97126 1.000 37.47255 233 SER A C 1
ATOM 1692 O O . SER A 1 233 ? 14.15918 -16.89125 -14.15434 1.000 40.55957 233 SER A O 1
ATOM 1695 N N . ASP A 1 234 ? 12.41722 -18.05254 -13.33141 1.000 39.13672 234 ASP A N 1
ATOM 1696 C CA . ASP A 1 234 ? 11.83303 -16.85772 -12.71992 1.000 38.47210 234 ASP A CA 1
ATOM 1697 C C . ASP A 1 234 ? 12.72297 -16.33085 -11.59964 1.000 45.95018 234 ASP A C 1
ATOM 1698 O O . ASP A 1 234 ? 12.96210 -15.11926 -11.49756 1.000 44.29903 234 ASP A O 1
ATOM 1703 N N . PHE A 1 235 ? 13.21600 -17.23557 -10.73945 1.000 42.17320 235 PHE A N 1
ATOM 1704 C CA . PHE A 1 235 ? 14.14223 -16.84091 -9.68126 1.000 43.82321 235 PHE A CA 1
ATOM 1705 C C . PHE A 1 235 ? 15.45754 -16.33256 -10.25934 1.000 43.72592 235 PHE A C 1
ATOM 1706 O O . PHE A 1 235 ? 16.06139 -15.40843 -9.70993 1.000 43.90142 235 PHE A O 1
ATOM 1714 N N . ALA A 1 236 ? 15.92556 -16.93377 -11.35985 1.000 45.21725 236 ALA A N 1
ATOM 1715 C CA . ALA A 1 236 ? 17.11660 -16.42300 -12.03603 1.000 43.62448 236 ALA A CA 1
ATOM 1716 C C . ALA A 1 236 ? 16.91710 -14.98678 -12.49824 1.000 47.12829 236 ALA A C 1
ATOM 1717 O O . ALA A 1 236 ? 17.76611 -14.11996 -12.25065 1.000 49.01178 236 ALA A O 1
ATOM 1719 N N . PHE A 1 237 ? 15.78589 -14.70695 -13.16111 1.000 47.38126 237 PHE A N 1
ATOM 1720 C CA . PHE A 1 237 ? 15.50644 -13.33193 -13.57609 1.000 45.74430 237 PHE A CA 1
ATOM 1721 C C . PHE A 1 237 ? 15.40128 -12.40827 -12.37339 1.000 47.78181 237 PHE A C 1
ATOM 1722 O O . PHE A 1 237 ? 15.88047 -11.26759 -12.41334 1.000 45.35045 237 PHE A O 1
ATOM 1730 N N . ALA A 1 238 ? 14.72893 -12.86261 -11.31132 1.000 49.15581 238 ALA A N 1
ATOM 1731 C CA . ALA A 1 238 ? 14.52502 -12.01079 -10.14567 1.000 49.07297 238 ALA A CA 1
ATOM 1732 C C . ALA A 1 238 ? 15.84310 -11.64014 -9.47635 1.000 52.57691 238 ALA A C 1
ATOM 1733 O O . ALA A 1 238 ? 15.93308 -10.57952 -8.85431 1.000 47.22189 238 ALA A O 1
ATOM 1735 N N . GLN A 1 239 ? 16.87400 -12.48768 -9.59277 1.000 53.37166 239 GLN A N 1
ATOM 1736 C CA . GLN A 1 239 ? 18.14313 -12.24753 -8.90170 1.000 52.55937 239 GLN A CA 1
ATOM 1737 C C . GLN A 1 239 ? 19.26015 -11.74909 -9.81458 1.000 53.71004 239 GLN A C 1
ATOM 1738 O O . GLN A 1 239 ? 20.24316 -11.19373 -9.31199 1.000 54.87667 239 GLN A O 1
ATOM 1744 N N . ASP A 1 240 ? 19.13115 -11.91756 -11.12670 1.000 51.71675 240 ASP A N 1
ATOM 1745 C CA . ASP A 1 240 ? 20.24440 -11.64376 -12.02321 1.000 49.44407 240 ASP A CA 1
ATOM 1746 C C . ASP A 1 240 ? 20.53277 -10.14676 -12.05574 1.000 52.49460 240 ASP A C 1
ATOM 1747 O O . ASP A 1 240 ? 19.59996 -9.33356 -11.99934 1.000 53.75001 240 ASP A O 1
ATOM 1752 N N . PRO A 1 241 ? 21.81077 -9.74765 -12.11253 1.000 54.68773 241 PRO A N 1
ATOM 1753 C CA . PRO A 1 241 ? 22.12875 -8.31244 -12.19882 1.000 51.99060 241 PRO A CA 1
ATOM 1754 C C . PRO A 1 241 ? 21.39684 -7.60871 -13.32317 1.000 53.77974 241 PRO A C 1
ATOM 1755 O O . PRO A 1 241 ? 20.98325 -6.45791 -13.15907 1.000 56.23274 241 PRO A O 1
ATOM 1759 N N . ARG A 1 242 ? 21.21745 -8.27647 -14.46496 1.000 54.73014 242 ARG A N 1
ATOM 1760 C CA . ARG A 1 242 ? 20.66002 -7.59308 -15.62434 1.000 50.68525 242 ARG A CA 1
ATOM 1761 C C . ARG A 1 242 ? 19.18775 -7.25045 -15.44485 1.000 52.92439 242 ARG A C 1
ATOM 1762 O O . ARG A 1 242 ? 18.69451 -6.33205 -16.11393 1.000 55.51131 242 ARG A O 1
ATOM 1770 N N . THR A 1 243 ? 18.48177 -7.93887 -14.54324 1.000 48.75439 243 THR A N 1
ATOM 1771 C CA . THR A 1 243 ? 17.02636 -7.90121 -14.53366 1.000 47.85546 243 THR A CA 1
ATOM 1772 C C . THR A 1 243 ? 16.40571 -7.70531 -13.16008 1.000 48.71561 243 THR A C 1
ATOM 1773 O O . THR A 1 243 ? 15.18966 -7.50610 -13.08643 1.000 48.48847 243 THR A O 1
ATOM 1777 N N . ALA A 1 244 ? 17.18559 -7.74542 -12.07579 1.000 50.94521 244 ALA A N 1
ATOM 1778 C CA . ALA A 1 244 ? 16.59163 -7.75782 -10.74015 1.000 50.66919 244 ALA A CA 1
ATOM 1779 C C . ALA A 1 244 ? 15.87468 -6.45034 -10.41836 1.000 47.74473 244 ALA A C 1
ATOM 1780 O O . ALA A 1 244 ? 14.87712 -6.45352 -9.68653 1.000 46.71671 244 ALA A O 1
ATOM 1782 N N . CYS A 1 245 ? 16.35675 -5.32488 -10.95723 1.000 52.97419 245 CYS A N 1
ATOM 1783 C CA . CYS A 1 245 ? 15.72222 -4.04079 -10.67720 1.000 47.17322 245 CYS A CA 1
ATOM 1784 C C . CYS A 1 245 ? 14.46532 -3.84063 -11.50950 1.000 48.97601 245 CYS A C 1
ATOM 1785 O O . CYS A 1 245 ? 13.50277 -3.22742 -11.02839 1.000 50.62067 245 CYS A O 1
ATOM 1788 N N . LEU A 1 246 ? 14.46937 -4.33823 -12.75156 1.000 50.73705 246 LEU A N 1
ATOM 1789 C CA . LEU A 1 246 ? 13.23697 -4.42304 -13.52725 1.000 51.73452 246 LEU A CA 1
ATOM 1790 C C . LEU A 1 246 ? 12.21958 -5.30858 -12.82462 1.000 47.44828 246 LEU A C 1
ATOM 1791 O O . LEU A 1 246 ? 11.01846 -5.00209 -12.79867 1.000 44.83352 246 LEU A O 1
ATOM 1796 N N . TRP A 1 247 ? 12.69368 -6.39298 -12.21689 1.000 48.81859 247 TRP A N 1
ATOM 1797 C CA . TRP A 1 247 ? 11.78663 -7.32468 -11.56429 1.000 44.77790 247 TRP A CA 1
ATOM 1798 C C . TRP A 1 247 ? 10.99382 -6.64519 -10.45726 1.000 41.64634 247 TRP A C 1
ATOM 1799 O O . TRP A 1 247 ? 9.79975 -6.91515 -10.29987 1.000 40.33857 247 TRP A O 1
ATOM 1810 N N . GLN A 1 248 ? 11.62517 -5.72895 -9.70364 1.000 45.51042 248 GLN A N 1
ATOM 1811 C CA . GLN A 1 248 ? 10.95454 -5.10830 -8.56042 1.000 47.35630 248 GLN A CA 1
ATOM 1812 C C . GLN A 1 248 ? 10.04980 -3.94396 -8.96666 1.000 43.59524 248 GLN A C 1
ATOM 1813 O O . GLN A 1 248 ? 9.06275 -3.66855 -8.27064 1.000 40.05373 248 GLN A O 1
ATOM 1819 N N . GLU A 1 249 ? 10.36090 -3.27430 -10.08316 1.000 47.97179 249 GLU A N 1
ATOM 1820 C CA . GLU A 1 249 ? 9.58444 -2.14059 -10.61042 1.000 43.90708 249 GLU A CA 1
ATOM 1821 C C . GLU A 1 249 ? 8.06793 -2.29113 -10.50765 1.000 47.03532 249 GLU A C 1
ATOM 1822 O O . GLU A 1 249 ? 7.41521 -1.33775 -10.06195 1.000 39.61779 249 GLU A O 1
ATOM 1828 N N . PRO A 1 250 ? 7.44082 -3.40799 -10.91325 1.000 43.42487 250 PRO A N 1
ATOM 1829 C CA . PRO A 1 250 ? 5.96941 -3.44532 -10.92200 1.000 39.64573 250 PRO A CA 1
ATOM 1830 C C . PRO A 1 250 ? 5.31675 -3.58337 -9.56153 1.000 38.86318 250 PRO A C 1
ATOM 1831 O O . PRO A 1 250 ? 4.09222 -3.43075 -9.49162 1.000 41.49425 250 PRO A O 1
ATOM 1835 N N . ILE A 1 251 ? 6.05619 -3.88357 -8.49222 1.000 43.25482 251 ILE A N 1
ATOM 1836 C CA . ILE A 1 251 ? 5.40768 -4.32252 -7.25400 1.000 42.89082 251 ILE A CA 1
ATOM 18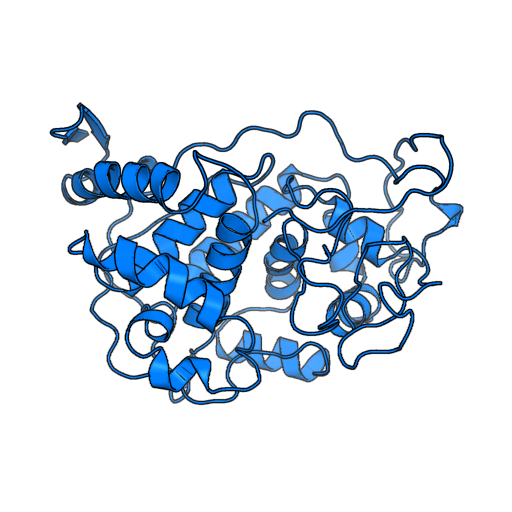37 C C . ILE A 1 251 ? 4.46609 -3.24783 -6.71465 1.000 45.78920 251 ILE A C 1
ATOM 1838 O O . ILE A 1 251 ? 4.87368 -2.10536 -6.47858 1.000 42.74104 251 ILE A O 1
ATOM 1843 N N . ASN A 1 252 ? 3.19752 -3.62935 -6.49979 1.000 44.48611 252 ASN A N 1
ATOM 1844 C CA . ASN A 1 252 ? 2.09507 -2.74948 -6.07107 1.000 48.56810 252 ASN A CA 1
ATOM 1845 C C . ASN A 1 252 ? 1.91964 -1.52367 -6.97039 1.000 48.79810 252 ASN A C 1
ATOM 1846 O O . ASN A 1 252 ? 1.34182 -0.51213 -6.55083 1.000 57.85176 252 ASN A O 1
ATOM 1851 N N . ASP A 1 253 ? 2.40546 -1.58538 -8.20086 1.000 48.48810 253 ASP A N 1
ATOM 1852 C CA . ASP A 1 253 ? 2.23841 -0.50991 -9.17792 1.000 47.43427 253 ASP A CA 1
ATOM 1853 C C . ASP A 1 253 ? 1.41640 -1.05376 -10.34367 1.000 40.88352 253 ASP A C 1
ATOM 1854 O O . ASP A 1 253 ? 1.95974 -1.37349 -11.40823 1.000 40.34268 253 ASP A O 1
ATOM 1859 N N . GLN A 1 254 ? 0.10522 -1.18487 -10.11991 1.000 41.26231 254 GLN A N 1
ATOM 1860 C CA . GLN A 1 254 ? -0.72773 -1.92531 -11.05812 1.000 41.06580 254 GLN A CA 1
ATOM 1861 C C . GLN A 1 254 ? -0.78600 -1.22917 -12.40568 1.000 43.90511 254 GLN A C 1
ATOM 1862 O O . GLN A 1 254 ? -0.76504 -1.89240 -13.44805 1.000 41.88407 254 GLN A O 1
ATOM 1868 N N . ALA A 1 255 ? -0.82820 0.10833 -12.41451 1.000 39.81810 255 ALA A N 1
ATOM 1869 C CA . ALA A 1 255 ? -0.89660 0.81312 -13.68827 1.000 40.94810 255 ALA A CA 1
ATOM 1870 C C . ALA A 1 255 ? 0.38945 0.63980 -14.47755 1.000 39.25670 255 ALA A C 1
ATOM 1871 O O . ALA A 1 255 ? 0.36123 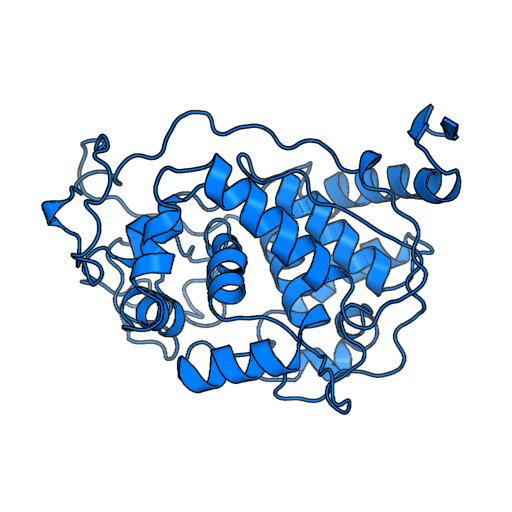0.55821 -15.70723 1.000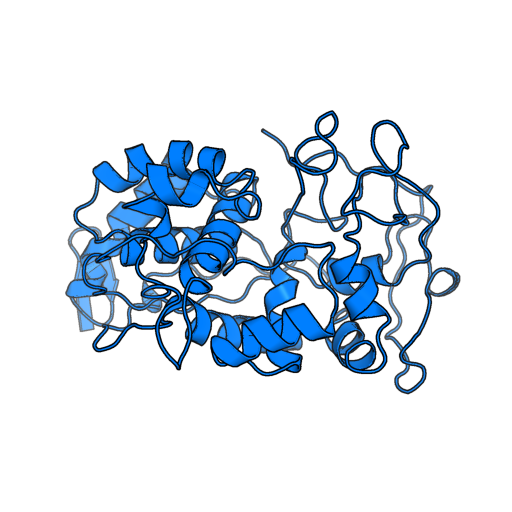 40.13810 255 ALA A O 1
ATOM 1873 N N . PHE A 1 256 ? 1.53060 0.57587 -13.79494 1.000 39.47181 256 PHE A N 1
ATOM 1874 C CA . PHE A 1 256 ? 2.78799 0.33512 -14.50258 1.000 37.01960 256 PHE A CA 1
ATOM 1875 C C . PHE A 1 256 ? 2.72763 -0.96312 -15.30581 1.000 40.15883 256 PHE A C 1
ATOM 1876 O O . PHE A 1 256 ? 3.08592 -1.00169 -16.48911 1.000 39.86810 256 PHE A O 1
ATOM 1884 N N . ILE A 1 257 ? 2.30706 -2.04814 -14.66305 1.000 36.33702 257 ILE A N 1
ATOM 1885 C CA . ILE A 1 257 ? 2.35484 -3.32862 -15.35503 1.000 38.36567 257 ILE A CA 1
ATOM 1886 C C . ILE A 1 257 ? 1.25506 -3.43162 -16.40406 1.000 38.75763 257 ILE A C 1
ATOM 1887 O O . ILE A 1 257 ? 1.41180 -4.15794 -17.40064 1.000 38.69792 257 ILE A O 1
ATOM 1892 N N . GLN A 1 258 ? 0.13024 -2.74321 -16.19589 1.000 41.27625 258 GLN A N 1
ATOM 1893 C CA . GLN A 1 258 ? -0.96133 -2.77841 -17.16360 1.000 40.44225 258 GLN A CA 1
ATOM 1894 C C . GLN A 1 258 ? -0.50182 -2.24886 -18.52009 1.000 39.78810 258 GLN A C 1
ATOM 1895 O O . GLN A 1 258 ? -0.73638 -2.87788 -19.55866 1.000 39.42810 258 GLN A O 1
ATOM 1901 N N . GLY A 1 259 ? 0.18778 -1.10500 -18.52541 1.000 42.62810 259 GLY A N 1
ATOM 1902 C CA . GLY A 1 259 ? 0.64963 -0.54557 -19.78610 1.000 34.97810 259 GLY A CA 1
ATOM 1903 C C . GLY A 1 259 ? 1.77032 -1.35870 -20.40911 1.000 37.99294 259 GLY A C 1
ATOM 1904 O O . GLY A 1 259 ? 1.79533 -1.57106 -21.62615 1.000 36.76356 259 GLY A O 1
ATOM 1905 N N . LYS A 1 260 ? 2.72626 -1.80513 -19.58786 1.000 34.17173 260 LYS A N 1
ATOM 1906 C CA . LYS A 1 260 ? 3.86580 -2.54547 -20.11358 1.000 37.11158 260 LYS A CA 1
ATOM 1907 C C . LYS A 1 260 ? 3.41673 -3.88649 -20.69061 1.000 30.73502 260 LYS A C 1
ATOM 1908 O O . LYS A 1 260 ? 3.86914 -4.28976 -21.77274 1.000 32.34318 260 LYS A O 1
ATOM 1914 N N . PHE A 1 261 ? 2.49124 -4.55999 -19.99800 1.000 35.56573 261 PHE A N 1
ATOM 1915 C CA . PHE A 1 261 ? 1.98980 -5.86085 -20.45157 1.000 33.88560 261 PHE A CA 1
ATOM 1916 C C . PHE A 1 261 ? 1.09764 -5.68632 -21.67987 1.000 33.79278 261 PHE A C 1
ATOM 1917 O O . PHE A 1 261 ? 1.20663 -6.43513 -22.66112 1.000 31.35378 261 PHE A O 1
ATOM 1925 N N . PHE A 1 262 ? 0.22888 -4.67231 -21.65293 1.000 36.06537 262 PHE A N 1
ATOM 1926 C CA . PHE A 1 262 ? -0.57101 -4.36501 -22.83666 1.000 33.51237 262 PHE A CA 1
ATOM 1927 C C . PHE A 1 262 ? 0.31487 -4.19162 -24.06511 1.000 34.17131 262 PHE A C 1
ATOM 1928 O O . PHE A 1 262 ? -0.00904 -4.68501 -25.14996 1.000 32.53545 262 PHE A O 1
ATOM 1936 N N . ALA A 1 263 ? 1.42566 -3.47646 -23.92352 1.000 33.79436 263 ALA A N 1
ATOM 1937 C CA . ALA A 1 263 ? 2.20942 -3.14274 -25.10909 1.000 32.33500 263 ALA A CA 1
ATOM 1938 C C . ALA A 1 263 ? 3.03440 -4.32647 -25.59350 1.000 36.69979 263 ALA A C 1
ATOM 1939 O O . ALA A 1 263 ? 3.16389 -4.53727 -26.80702 1.000 34.63953 263 ALA A O 1
ATOM 1941 N N . ALA A 1 264 ? 3.62567 -5.09536 -24.66806 1.000 37.23344 264 ALA A N 1
ATOM 1942 C CA . ALA A 1 264 ? 4.42606 -6.23537 -25.09181 1.000 37.39375 264 ALA A CA 1
ATOM 1943 C C . ALA A 1 264 ? 3.53987 -7.29973 -25.71673 1.000 32.53009 264 ALA A C 1
ATOM 1944 O O . ALA A 1 264 ? 3.92742 -7.92803 -26.71044 1.000 31.38279 264 ALA A O 1
ATOM 1946 N N . MET A 1 265 ? 2.33375 -7.47519 -25.16653 1.000 32.77836 265 MET A N 1
ATOM 1947 C CA . MET A 1 265 ? 1.38675 -8.44754 -25.69613 1.000 30.88272 265 MET A CA 1
ATOM 1948 C C . MET A 1 265 ? 0.87186 -8.01362 -27.06383 1.000 33.02387 265 MET A C 1
ATOM 1949 O O . MET A 1 265 ? 0.68919 -8.85108 -27.95715 1.000 26.88185 265 MET A O 1
ATOM 1954 N N . LYS A 1 266 ? 0.68538 -6.70125 -27.26144 1.000 30.78900 266 LYS A N 1
ATOM 1955 C CA . LYS A 1 266 ? 0.22152 -6.21263 -28.55365 1.000 32.84125 266 LYS A CA 1
ATOM 1956 C C . LYS A 1 266 ? 1.17725 -6.65415 -29.64897 1.000 32.85949 266 LYS A C 1
ATOM 1957 O O . LYS A 1 266 ? 0.75278 -7.16886 -30.69235 1.000 37.11860 266 LYS A O 1
ATOM 1963 N N . LYS A 1 267 ? 2.48311 -6.52326 -29.39312 1.000 32.08013 267 LYS A N 1
ATOM 1964 C CA . LYS A 1 267 ? 3.50926 -6.97022 -30.33495 1.000 29.95320 267 LYS A CA 1
ATOM 1965 C C . LYS A 1 267 ? 3.56783 -8.48872 -30.44047 1.000 34.92809 267 LYS A C 1
ATOM 1966 O O . LYS A 1 267 ? 3.80824 -9.03310 -31.52159 1.000 32.39497 267 LYS A O 1
ATOM 1972 N N . LEU A 1 268 ? 3.43420 -9.18493 -29.31097 1.000 30.65887 268 LEU A N 1
ATOM 1973 C CA . LEU A 1 268 ? 3.63776 -10.63008 -29.31712 1.000 34.94693 268 LEU A CA 1
ATOM 1974 C C . LEU A 1 268 ? 2.59698 -11.31794 -30.19167 1.000 30.05795 268 LEU A C 1
ATOM 1975 O O . LEU A 1 268 ? 2.91254 -12.22676 -30.96946 1.000 33.49518 268 LEU A O 1
ATOM 1980 N N . GLN A 1 269 ? 1.34846 -10.91677 -30.05990 1.000 33.96749 269 GLN A N 1
ATOM 1981 C CA . GLN A 1 269 ? 0.25679 -11.59457 -30.72955 1.000 31.70550 269 GLN A CA 1
ATOM 1982 C C . GLN A 1 269 ? 0.14263 -11.27067 -32.20418 1.000 37.19907 269 GLN A C 1
ATOM 1983 O O . GLN A 1 269 ? -0.84204 -11.70678 -32.81665 1.000 34.95690 269 GLN A O 1
ATOM 1989 N N . VAL A 1 270 ? 1.09652 -10.53529 -32.78443 1.000 37.33810 270 VAL A N 1
ATOM 1990 C CA . VAL A 1 270 ? 1.06801 -10.26609 -34.21851 1.000 35.59119 270 VAL A CA 1
ATOM 1991 C C . VAL A 1 270 ? 2.38390 -10.67246 -34.87514 1.000 41.31279 270 VAL A C 1
ATOM 1992 O O . VAL A 1 270 ? 2.60085 -10.37633 -36.05123 1.000 44.83321 270 VAL A O 1
ATOM 1996 N N . LEU A 1 271 ? 3.26908 -11.35700 -34.14446 1.000 41.28913 271 LEU A N 1
ATOM 1997 C CA . LEU A 1 271 ? 4.57232 -11.70106 -34.70656 1.000 39.65667 271 LEU A CA 1
ATOM 1998 C C . LEU A 1 271 ? 4.41222 -12.47228 -36.01188 1.000 38.80998 271 LEU A C 1
ATOM 1999 O O . LEU A 1 271 ? 3.63323 -13.42861 -36.09966 1.000 38.77607 271 LEU A O 1
ATOM 2004 N N . GLY A 1 272 ? 5.13502 -12.02850 -37.03723 1.000 42.28041 272 GLY A N 1
ATOM 2005 C CA . GLY A 1 272 ? 5.06247 -12.65964 -38.34387 1.000 42.92733 272 GLY A CA 1
ATOM 2006 C C . GLY A 1 272 ? 3.83732 -12.30248 -39.15258 1.000 42.84292 272 GLY A C 1
ATOM 2007 O O . GLY A 1 272 ? 3.67359 -12.81729 -40.26722 1.000 40.32862 272 GLY A O 1
ATOM 2008 N N . GLN A 1 273 ? 2.97276 -11.44123 -38.63364 1.000 42.49001 273 GLN A N 1
ATOM 2009 C CA . GLN A 1 273 ? 1.71920 -11.10239 -39.28324 1.000 48.06919 273 GLN A CA 1
ATOM 2010 C C . GLN A 1 273 ? 1.82769 -9.71764 -39.91265 1.000 46.74715 273 GLN A C 1
ATOM 2011 O O . GLN A 1 273 ? 2.67848 -8.90020 -39.54310 1.000 48.73117 273 GLN A O 1
ATOM 2017 N N . THR A 1 274 ? 0.95586 -9.47541 -40.88593 1.000 48.71441 274 THR A N 1
ATOM 2018 C CA . THR A 1 274 ? 0.86357 -8.19051 -41.56822 1.000 51.13413 274 THR A CA 1
ATOM 2019 C C . THR A 1 274 ? -0.54985 -8.05323 -42.11804 1.000 51.80356 274 THR A C 1
ATOM 2020 O O . THR A 1 274 ? -1.20264 -9.05261 -42.42824 1.000 49.99225 274 THR A O 1
ATOM 2024 N N . GLY A 1 275 ? -1.03362 -6.81767 -42.20082 1.000 49.24497 275 GLY A N 1
ATOM 2025 C CA . GLY A 1 275 ? -2.27766 -6.55945 -42.91011 1.000 52.07786 275 GLY A CA 1
ATOM 2026 C C . GLY A 1 275 ? -3.55321 -6.90466 -42.17154 1.000 51.89364 275 GLY A C 1
ATOM 2027 O O . GLY A 1 275 ? -4.53133 -7.33951 -42.80069 1.000 50.93508 275 GLY A O 1
ATOM 2028 N N . LEU A 1 276 ? -3.58208 -6.70482 -40.85587 1.000 49.42726 276 LEU A N 1
ATOM 2029 C CA . LEU A 1 276 ? -4.70677 -7.11132 -40.02601 1.000 46.36189 276 LEU A CA 1
ATOM 2030 C C . LEU A 1 276 ? -5.64423 -5.93565 -39.74788 1.000 44.08677 276 LEU A C 1
ATOM 2031 O O . LEU A 1 276 ? -5.26645 -4.76855 -39.85983 1.000 49.40190 276 LEU A O 1
ATOM 2036 N N . THR A 1 277 ? -6.87440 -6.26048 -39.34822 1.000 47.52644 277 THR A N 1
ATOM 2037 C CA . THR A 1 277 ? -7.85650 -5.27098 -38.91469 1.000 49.04424 277 THR A CA 1
ATOM 2038 C C . THR A 1 277 ? -7.89705 -5.16909 -37.39417 1.000 48.07225 277 THR A C 1
ATOM 2039 O O . THR A 1 277 ? -7.94488 -6.18641 -36.69912 1.000 48.72949 277 THR A O 1
ATOM 2043 N N . ASP A 1 278 ? -7.92202 -3.93337 -36.88503 1.000 50.73656 278 ASP A N 1
ATOM 2044 C CA . ASP A 1 278 ? -8.05246 -3.67819 -35.45535 1.000 48.41876 278 ASP A CA 1
ATOM 2045 C C . ASP A 1 278 ? -9.47839 -3.96359 -35.00243 1.000 49.30771 278 ASP A C 1
ATOM 2046 O O . ASP A 1 278 ? -10.43761 -3.50111 -35.63385 1.000 52.21688 278 ASP A O 1
ATOM 2051 N N . CYS A 1 279 ? -9.62290 -4.71903 -33.90034 1.000 46.78413 279 CYS A N 1
ATOM 2052 C CA . CYS A 1 279 ? -10.94672 -5.02085 -33.36676 1.000 50.28713 279 CYS A CA 1
ATOM 2053 C C . CYS A 1 279 ? -10.95994 -4.96576 -31.84327 1.000 51.72507 279 CYS A C 1
ATOM 2054 O O . CYS A 1 279 ? -11.73782 -5.67213 -31.20259 1.000 54.20810 279 CYS A O 1
ATOM 2057 N N . SER A 1 280 ? -10.13135 -4.10963 -31.24194 1.000 50.51247 280 SER A N 1
ATOM 2058 C CA . SER A 1 280 ? -9.96711 -4.16455 -29.79590 1.000 48.11302 280 SER A CA 1
ATOM 2059 C C . SER A 1 280 ? -11.24035 -3.80828 -29.04443 1.000 52.01891 280 SER A C 1
ATOM 2060 O O . SER A 1 280 ? -11.34956 -4.15161 -27.86340 1.000 50.99031 280 SER A O 1
ATOM 2063 N N . ASP A 1 281 ? -12.22264 -3.17376 -29.69918 1.000 49.67260 281 ASP A N 1
ATOM 2064 C CA . ASP A 1 281 ? -13.45016 -2.79362 -29.00499 1.000 51.66822 281 ASP A CA 1
ATOM 2065 C C . ASP A 1 281 ? -14.38232 -3.97611 -28.73157 1.000 56.67533 281 ASP A C 1
ATOM 2066 O O . ASP A 1 281 ? -15.28412 -3.84723 -27.89351 1.000 58.10633 281 ASP A O 1
ATOM 2071 N N . VAL A 1 282 ? -14.18250 -5.12420 -29.39100 1.000 52.96558 282 VAL A N 1
ATOM 2072 C CA . VAL A 1 282 ? -14.96260 -6.31239 -29.04567 1.000 52.67666 282 VAL A CA 1
ATOM 2073 C C . VAL A 1 282 ? -14.49147 -6.90092 -27.72103 1.000 54.52505 282 VAL A C 1
ATOM 2074 O O . VAL A 1 282 ? -15.21939 -7.67482 -27.07758 1.000 52.97174 282 VAL A O 1
ATOM 2078 N N . ILE A 1 283 ? -13.28428 -6.54749 -27.28635 1.000 51.42427 283 ILE A N 1
ATOM 2079 C CA . ILE A 1 283 ? -12.65656 -7.16273 -26.11656 1.000 48.24810 283 ILE A CA 1
ATOM 2080 C C . ILE A 1 283 ? -13.27827 -6.59264 -24.84829 1.000 49.49094 283 ILE A C 1
ATOM 2081 O O . ILE A 1 283 ? -13.26142 -5.36717 -24.65706 1.000 51.52849 283 ILE A O 1
ATOM 2086 N N . PRO A 1 284 ? -13.81432 -7.42548 -23.95246 1.000 50.67746 284 PRO A N 1
ATOM 2087 C CA . PRO A 1 284 ? -14.41654 -6.89307 -22.72904 1.000 49.60839 284 PRO A CA 1
ATOM 2088 C C . PRO A 1 284 ? -13.37833 -6.20221 -21.86556 1.000 49.76959 284 PRO A C 1
ATOM 2089 O O . PRO A 1 284 ? -12.19775 -6.54794 -21.89036 1.000 49.62182 284 PRO A O 1
ATOM 2093 N N . VAL A 1 285 ? -13.82799 -5.19950 -21.11294 1.000 52.58031 285 VAL A N 1
ATOM 2094 C CA . VAL A 1 285 ? -12.95220 -4.49386 -20.17833 1.000 51.75596 285 VAL A CA 1
ATOM 2095 C C . VAL A 1 285 ? -12.90287 -5.28463 -18.88008 1.000 53.13772 285 VAL A C 1
ATOM 2096 O O . VAL A 1 285 ? -13.94311 -5.47840 -18.23494 1.000 50.58352 285 VAL A O 1
ATOM 2100 N N . PRO A 1 286 ? -11.73159 -5.76865 -18.47585 1.000 51.87743 286 PRO A N 1
ATOM 2101 C CA . PRO A 1 286 ? -11.65960 -6.61751 -17.28251 1.000 53.34606 286 PRO A CA 1
ATOM 2102 C C . PRO A 1 286 ? -11.96374 -5.83156 -16.02247 1.000 53.89827 286 PRO A C 1
ATOM 2103 O O . PRO A 1 286 ? -11.74546 -4.62089 -15.95319 1.000 56.89661 286 PRO A O 1
ATOM 2107 N N . ALA A 1 287 ? -12.47965 -6.54571 -15.02189 1.000 56.07854 287 ALA A N 1
ATOM 2108 C CA . ALA A 1 287 ? -12.72282 -5.95137 -13.71819 1.000 55.06186 287 ALA A CA 1
ATOM 2109 C C . ALA A 1 287 ? -11.40657 -5.50569 -13.09999 1.000 53.62467 287 ALA A C 1
ATOM 2110 O O . ALA A 1 287 ? -10.33069 -5.99481 -13.45995 1.000 51.73020 287 ALA A O 1
ATOM 2112 N N . SER A 1 288 ? -11.49996 -4.54843 -12.17704 1.000 55.72105 288 SER A N 1
ATOM 2113 C CA . SER A 1 288 ? -10.34013 -4.04474 -11.45761 1.000 53.30773 288 SER A CA 1
ATOM 2114 C C . SER A 1 288 ? -10.06363 -4.90333 -10.23164 1.000 53.06083 288 SER A C 1
ATOM 2115 O O . SER A 1 288 ? -10.88119 -5.72939 -9.81207 1.000 57.14450 288 SER A O 1
ATOM 2118 N N . LEU A 1 289 ? -8.89242 -4.69133 -9.64929 1.000 50.08810 289 LEU A N 1
ATOM 2119 C CA . LEU A 1 289 ? -8.53444 -5.40267 -8.43489 1.000 57.55482 289 LEU A CA 1
ATOM 2120 C C . LEU A 1 289 ? -9.36156 -4.87184 -7.26339 1.000 62.43715 289 LEU A C 1
ATOM 2121 O O . LEU A 1 289 ? -9.59963 -3.66246 -7.17046 1.000 67.03810 289 LEU A O 1
ATOM 2126 N N . PRO A 1 290 ? -9.82805 -5.74368 -6.36425 1.000 65.44504 290 PRO A N 1
ATOM 2127 C CA . PRO A 1 290 ? -10.62711 -5.25783 -5.22332 1.000 67.74340 290 PRO A CA 1
ATOM 2128 C C . PRO A 1 290 ? -9.83127 -4.43033 -4.22297 1.000 69.82855 290 PRO A C 1
ATOM 2129 O O . PRO A 1 290 ? -10.43460 -3.72788 -3.40068 1.000 73.39368 290 PRO A O 1
ATOM 2133 N N . GLY A 1 291 ? -8.50398 -4.47967 -4.26964 1.000 68.23316 291 GLY A N 1
ATOM 2134 C CA . GLY A 1 291 ? -7.67477 -3.67807 -3.40178 1.000 72.48119 291 GLY A CA 1
ATOM 2135 C C . GLY A 1 291 ? -6.21708 -3.89896 -3.73992 1.000 70.47566 291 GLY A C 1
ATOM 2136 O O . GLY A 1 291 ? -5.87615 -4.83415 -4.47473 1.000 68.33486 291 GLY A O 1
ATOM 2137 N N . PRO A 1 292 ? -5.32722 -3.04245 -3.23243 1.000 68.39054 292 PRO A N 1
ATOM 2138 C CA . PRO A 1 292 ? -3.89352 -3.22378 -3.50127 1.000 65.45870 292 PRO A CA 1
ATOM 2139 C C . PRO A 1 292 ? -3.38945 -4.53670 -2.91932 1.000 61.32677 292 PRO A C 1
ATOM 2140 O O . PRO A 1 292 ? -4.08387 -5.23045 -2.17359 1.000 60.19530 292 PRO A O 1
ATOM 2144 N N . ILE A 1 293 ? -2.16047 -4.90009 -3.29549 1.000 59.60533 293 ILE A N 1
ATOM 2145 C CA . ILE A 1 293 ? -1.61660 -6.17976 -2.85277 1.000 57.85421 293 ILE A CA 1
ATOM 2146 C C . ILE A 1 293 ? -1.11066 -6.05418 -1.42162 1.000 59.78895 293 ILE A C 1
ATOM 2147 O O . ILE A 1 293 ? -0.70702 -4.97744 -0.96399 1.000 56.49243 293 ILE A O 1
ATOM 2152 N N . THR A 1 294 ? -1.16697 -7.17454 -0.70157 1.000 56.53663 294 THR A N 1
ATOM 2153 C CA . THR A 1 294 ? -0.61551 -7.30510 0.63680 1.000 57.54270 294 THR A CA 1
ATOM 2154 C C . THR A 1 294 ? 0.31578 -8.50513 0.66278 1.000 57.77641 294 THR A C 1
ATOM 2155 O O . THR A 1 294 ? 0.14810 -9.45395 -0.11382 1.000 54.56362 294 THR A O 1
ATOM 2159 N N . PHE A 1 295 ? 1.30262 -8.45211 1.57000 1.000 58.43747 295 PHE A N 1
ATOM 2160 C CA . PHE A 1 295 ? 2.14522 -9.59834 1.88151 1.000 57.73254 295 PHE A CA 1
ATOM 2161 C C . PHE A 1 295 ? 1.22464 -10.75967 2.21483 1.000 58.48813 295 PHE A C 1
ATOM 2162 O O . PHE A 1 295 ? 0.15826 -10.54705 2.81439 1.000 61.49477 295 PHE A O 1
ATOM 2170 N N . PRO A 1 296 ? 1.58257 -11.98720 1.83646 1.000 55.65810 296 PRO A N 1
ATOM 2171 C CA . PRO A 1 296 ? 0.81534 -13.14168 2.30327 1.000 57.91835 296 PRO A CA 1
ATOM 2172 C C . PRO A 1 296 ? 0.88699 -13.23654 3.82010 1.000 56.62562 296 PRO A C 1
ATOM 2173 O O . PRO A 1 296 ? 1.83634 -12.75616 4.44466 1.000 46.82855 296 PRO A O 1
ATOM 2177 N N . ALA A 1 297 ? -0.13854 -13.86009 4.40360 1.000 58.57522 297 ALA A N 1
ATOM 2178 C CA . ALA A 1 297 ? -0.23239 -14.00919 5.85134 1.000 63.65932 297 ALA A CA 1
ATOM 2179 C C . ALA A 1 297 ? 1.07352 -14.54918 6.41976 1.000 60.68533 297 ALA A C 1
ATOM 2180 O O . ALA A 1 297 ? 1.62125 -15.53839 5.92404 1.000 55.87900 297 ALA A O 1
ATOM 2182 N N . GLY A 1 298 ? 1.59439 -13.86553 7.43668 1.000 57.13338 298 GLY A N 1
ATOM 2183 C CA . GLY A 1 298 ? 2.81524 -14.31439 8.08472 1.000 53.05920 298 GLY A CA 1
ATOM 2184 C C . GLY A 1 298 ? 4.11353 -13.89696 7.42444 1.000 54.65499 298 GLY A C 1
ATOM 2185 O O . GLY A 1 298 ? 5.16800 -14.43857 7.77065 1.000 52.64803 298 GLY A O 1
ATOM 2186 N N . PHE A 1 299 ? 4.07734 -12.95113 6.48708 1.000 50.93058 299 PHE A N 1
ATOM 2187 C CA . PHE A 1 299 ? 5.27540 -12.45945 5.81729 1.000 50.40274 299 PHE A CA 1
ATOM 2188 C C . PHE A 1 299 ? 5.35931 -10.94825 5.94735 1.000 49.56764 299 PHE A C 1
ATOM 2189 O O . PHE A 1 299 ? 4.34267 -10.26776 6.09281 1.000 50.42087 299 PHE A O 1
ATOM 2197 N N . SER A 1 300 ? 6.58634 -10.43138 5.83526 1.000 49.71527 300 SER A N 1
ATOM 2198 C CA . SER A 1 300 ? 6.85449 -9.00208 5.83875 1.000 51.19365 300 SER A CA 1
ATOM 2199 C C . SER A 1 300 ? 8.06883 -8.73362 4.95728 1.000 54.63875 300 SER A C 1
ATOM 2200 O O . SER A 1 300 ? 8.58650 -9.63701 4.28949 1.000 54.71270 300 SER A O 1
ATOM 2203 N N . GLU A 1 301 ? 8.52079 -7.47002 4.94429 1.000 54.56937 301 GLU A N 1
ATOM 2204 C CA . GLU A 1 301 ? 9.74708 -7.13125 4.22577 1.000 55.57392 301 GLU A CA 1
ATOM 2205 C C . GLU A 1 301 ? 10.93714 -7.89553 4.78204 1.000 49.58663 301 GLU A C 1
ATOM 2206 O O . GLU A 1 301 ? 11.91544 -8.12683 4.06616 1.000 51.55840 301 GLU A O 1
ATOM 2212 N N . ALA A 1 302 ? 10.85969 -8.31038 6.04349 1.000 51.68713 302 ALA A N 1
ATOM 2213 C CA . ALA A 1 302 ? 11.87287 -9.14035 6.68255 1.000 55.79810 302 ALA A CA 1
ATOM 2214 C C . ALA A 1 302 ? 12.26110 -10.34478 5.82689 1.000 55.78810 302 ALA A C 1
ATOM 2215 O O . ALA A 1 302 ? 13.38636 -10.84761 5.92535 1.000 54.90976 302 ALA A O 1
ATOM 2217 N N . ASP A 1 303 ? 11.34793 -10.80745 4.97545 1.000 48.84810 303 ASP A N 1
ATOM 2218 C CA . ASP A 1 303 ? 11.49589 -12.09321 4.31060 1.000 51.15612 303 ASP A CA 1
ATOM 2219 C C . ASP A 1 303 ? 12.04268 -11.99190 2.87816 1.000 52.21810 303 ASP A C 1
ATOM 2220 O O . ASP A 1 303 ? 12.18333 -13.02544 2.21793 1.000 51.81810 303 ASP A O 1
ATOM 2225 N N . VAL A 1 304 ? 12.41906 -10.78348 2.40567 1.000 51.44810 304 VAL A N 1
ATOM 2226 C CA . VAL A 1 304 ? 12.78787 -10.51616 1.01109 1.000 53.59701 304 VAL A CA 1
ATOM 2227 C C . VAL A 1 304 ? 14.30101 -10.58358 0.82345 1.000 55.53986 304 VAL A C 1
ATOM 2228 O O . VAL A 1 304 ? 15.06508 -10.26585 1.73422 1.000 54.75728 304 VAL A O 1
ATOM 2232 N N . ILE A 1 305 ? 14.74400 -10.98168 -0.37577 1.000 56.58956 305 ILE A N 1
ATOM 2233 C CA . ILE A 1 305 ? 16.13058 -10.80612 -0.81859 1.000 62.68776 305 ILE A CA 1
ATOM 2234 C C . ILE A 1 305 ? 16.14900 -9.69409 -1.86234 1.000 60.09141 305 ILE A C 1
ATOM 2235 O O . ILE A 1 305 ? 15.72433 -9.89973 -3.00301 1.000 65.80810 305 ILE A O 1
ATOM 2240 N N . SER A 1 306 ? 16.69318 -8.53297 -1.51587 1.000 66.49810 306 SER A N 1
ATOM 2241 C CA . SER A 1 306 ? 16.75319 -7.42273 -2.46792 1.000 71.70810 306 SER A CA 1
ATOM 2242 C C . SER A 1 306 ? 18.04029 -7.52770 -3.28178 1.000 71.59736 306 SER A C 1
ATOM 2243 O O . SER A 1 306 ? 19.11734 -7.16259 -2.80781 1.000 74.91810 306 SER A O 1
ATOM 2245 N N . ALA A 1 307 ? 17.94208 -8.03852 -4.51428 1.000 68.80501 307 ALA A N 1
ATOM 2246 C CA . ALA A 1 307 ? 19.03253 -7.88015 -5.47072 1.000 67.05518 307 ALA A CA 1
ATOM 2247 C C . ALA A 1 307 ? 18.99987 -6.50643 -6.11590 1.000 65.62917 307 ALA A C 1
ATOM 2248 O O . ALA A 1 307 ? 19.89029 -6.17740 -6.91040 1.000 63.22899 307 ALA A O 1
ATOM 2250 N N . CYS A 1 308 ? 17.98177 -5.71360 -5.79810 1.000 66.21047 308 CYS A N 1
ATOM 2251 C CA . CYS A 1 308 ? 17.93719 -4.30732 -6.15455 1.000 68.93655 308 CYS A CA 1
ATOM 2252 C C . CYS A 1 308 ? 17.93026 -3.51911 -4.85099 1.000 73.54905 308 CYS A C 1
ATOM 2253 O O . CYS A 1 308 ? 16.88028 -3.18976 -4.28869 1.000 74.57451 308 CYS A O 1
ATOM 2256 N N . THR A 1 309 ? 19.12489 -3.22612 -4.36128 1.000 76.15555 309 THR A N 1
ATOM 2257 C CA . THR A 1 309 ? 19.25180 -2.27913 -3.26945 1.000 77.18526 309 THR A CA 1
ATOM 2258 C C . THR A 1 309 ? 19.31363 -0.84337 -3.78039 1.000 76.12034 309 THR A C 1
ATOM 2259 O O . THR A 1 309 ? 19.47318 0.08852 -2.98532 1.000 73.05196 309 THR A O 1
ATOM 2263 N N . ALA A 1 310 ? 19.17284 -0.65393 -5.09417 1.000 77.07454 310 ALA A N 1
ATOM 2264 C CA . ALA A 1 310 ? 19.12296 0.67699 -5.67198 1.000 75.39986 310 ALA A CA 1
ATOM 2265 C C . ALA A 1 310 ? 17.75756 1.32766 -5.51393 1.000 75.83970 310 ALA A C 1
ATOM 2266 O O . ALA A 1 310 ? 17.65052 2.53852 -5.71737 1.000 76.36544 310 ALA A O 1
ATOM 2268 N N . THR A 1 311 ? 16.71251 0.57472 -5.16992 1.000 76.04978 311 THR A N 1
ATOM 2269 C CA . THR A 1 311 ? 15.37908 1.15761 -5.03510 1.000 76.51874 311 THR A CA 1
ATOM 2270 C C . THR A 1 311 ? 14.69292 0.66388 -3.76887 1.000 75.50897 311 THR A C 1
ATOM 2271 O O . THR A 1 311 ? 14.55715 -0.56242 -3.57488 1.000 74.28099 311 THR A O 1
ATOM 2275 N N . PRO A 1 312 ? 14.24913 1.56746 -2.88880 1.000 75.75996 312 PRO A N 1
ATOM 2276 C CA . PRO A 1 312 ? 13.40286 1.15535 -1.76272 1.000 73.52061 312 PRO A CA 1
ATOM 2277 C C . PRO A 1 312 ? 12.11652 0.49180 -2.22887 1.000 72.87781 312 PRO A C 1
ATOM 2278 O O . PRO A 1 312 ? 11.28104 1.12629 -2.88320 1.000 73.11059 312 PRO A O 1
ATOM 2282 N N . LEU A 1 313 ? 11.96071 -0.78763 -1.91150 1.000 67.61422 313 LEU A N 1
ATOM 2283 C CA . LEU A 1 313 ? 10.71405 -1.47856 -2.19896 1.000 67.39297 313 LEU A CA 1
ATOM 2284 C C . LEU A 1 313 ? 9.56693 -0.79377 -1.45402 1.000 63.70458 313 LEU A C 1
ATOM 2285 O O . LEU A 1 313 ? 9.76098 -0.29634 -0.34339 1.000 62.90443 313 LEU A O 1
ATOM 2290 N N . PRO A 1 314 ? 8.37935 -0.71028 -2.04912 1.000 65.04943 314 PRO A N 1
ATOM 2291 C CA . PRO A 1 314 ? 7.28406 0.02132 -1.40397 1.000 64.66368 314 PRO A CA 1
ATOM 2292 C C . PRO A 1 314 ? 6.73498 -0.71653 -0.19711 1.000 66.70733 314 PRO A C 1
ATOM 2293 O O . PRO A 1 314 ? 6.60461 -1.94042 -0.19085 1.000 66.11810 314 PRO A O 1
ATOM 2297 N N . SER A 1 315 ? 6.40992 0.06043 0.82755 1.000 68.33979 315 SER A N 1
ATOM 2298 C CA . SER A 1 315 ? 5.70124 -0.43682 1.99559 1.000 72.47560 315 SER A CA 1
ATOM 2299 C C . SER A 1 315 ? 4.40534 -1.12321 1.57066 1.000 72.00810 315 SER A C 1
ATOM 2300 O O . SER A 1 315 ? 3.85326 -0.83039 0.50461 1.000 84.25810 315 SER A O 1
ATOM 2303 N N . LEU A 1 316 ? 3.93108 -2.06321 2.39503 1.000 66.65962 316 LEU A N 1
ATOM 2304 C CA . LEU A 1 316 ? 2.58740 -2.59703 2.19633 1.000 64.74779 316 LEU A CA 1
ATOM 2305 C C . LEU A 1 316 ? 2.17082 -3.43951 3.39472 1.000 62.89141 316 LEU A C 1
ATOM 2306 O O . LEU A 1 316 ? 3.00533 -3.93863 4.15639 1.000 63.45563 316 LEU A O 1
ATOM 2311 N N . ALA A 1 317 ? 0.85220 -3.55947 3.55559 1.000 64.21225 317 ALA A N 1
ATOM 2312 C CA . ALA A 1 317 ? 0.24469 -4.23575 4.68902 1.000 62.63863 317 ALA A CA 1
ATOM 2313 C C . ALA A 1 317 ? 0.51063 -5.73072 4.61673 1.000 64.70590 317 ALA A C 1
ATOM 2314 O O . ALA A 1 317 ? 0.89160 -6.26944 3.57653 1.000 62.12386 317 ALA A O 1
ATOM 2316 N N . THR A 1 318 ? 0.29016 -6.41139 5.74295 1.000 63.13699 318 THR A N 1
ATOM 2317 C CA . THR A 1 318 ? 0.57630 -7.84440 5.82183 1.000 66.85748 318 THR A CA 1
ATOM 2318 C C . THR A 1 318 ? -0.48028 -8.53774 6.68118 1.000 72.72983 318 THR A C 1
ATOM 2319 O O . THR A 1 318 ? -0.38458 -8.55260 7.91039 1.000 76.86686 318 THR A O 1
ATOM 2323 N N . ILE A 1 319 ? -1.48820 -9.09362 6.00103 1.000 75.23038 319 ILE A N 1
ATOM 2324 C CA . ILE A 1 319 ? -2.48748 -9.97375 6.60376 1.000 81.44011 319 ILE A CA 1
ATOM 2325 C C . ILE A 1 319 ? -1.83240 -10.88774 7.62757 1.000 84.81810 319 ILE A C 1
ATOM 2326 O O . ILE A 1 319 ? -0.74627 -11.42345 7.38637 1.000 96.36810 319 ILE A O 1
ATOM 2331 N N . ALA A 1 320 ? -2.48657 -11.08234 8.77330 1.000 87.27810 320 ALA A N 1
ATOM 2332 C CA . ALA A 1 320 ? -1.88564 -11.81360 9.88801 1.000 82.61810 320 ALA A CA 1
ATOM 2333 C C . ALA A 1 320 ? -2.76526 -12.98842 10.29487 1.000 78.62352 320 ALA A C 1
ATOM 2334 O O . ALA A 1 320 ? -3.72632 -12.82562 11.04948 1.000 84.25810 320 ALA A O 1
ATOM 2336 N N . GLY A 1 321 ? -2.43353 -14.16247 9.77446 1.000 71.31735 321 GLY A N 1
ATOM 2337 C CA . GLY A 1 321 ? -2.65099 -15.41100 10.46172 1.000 63.74961 321 GLY A CA 1
ATOM 2338 C C . GLY A 1 321 ? -1.30715 -16.10109 10.45803 1.000 61.25732 321 GLY A C 1
ATOM 2339 O O . GLY A 1 321 ? -0.26807 -15.43785 10.40945 1.000 59.74120 321 GLY A O 1
ATOM 2340 N N . PRO A 1 322 ? -1.28150 -17.42832 10.47133 1.000 56.10477 322 PRO A N 1
ATOM 2341 C CA . PRO A 1 322 ? -0.03655 -18.13919 10.16227 1.000 58.99028 322 PRO A CA 1
ATOM 2342 C C . PRO A 1 322 ? 0.20148 -18.23120 8.65536 1.000 58.93434 322 PRO A C 1
ATOM 2343 O O . PRO A 1 322 ? -0.69284 -17.99313 7.83498 1.000 57.11142 322 PRO A O 1
ATOM 2347 N N . LYS A 1 323 ? 1.45131 -18.56008 8.30765 1.000 60.63877 323 LYS A N 1
ATOM 2348 C CA . LYS A 1 323 ? 1.85148 -18.70476 6.90796 1.000 59.03810 323 LYS A CA 1
ATOM 2349 C C . LYS A 1 323 ? 0.92883 -19.69831 6.19904 1.000 56.05331 323 LYS A C 1
ATOM 2350 O O . LYS A 1 323 ? 0.73786 -20.82031 6.68674 1.000 55.80810 323 LYS A O 1
ATOM 2356 N N . PRO A 1 324 ? 0.35262 -19.34130 5.04350 1.000 53.49955 324 PRO A N 1
ATOM 2357 C CA . PRO A 1 324 ? -0.71680 -20.16736 4.46737 1.000 54.45944 324 PRO A CA 1
ATOM 2358 C C . PRO A 1 324 ? -0.20731 -21.27917 3.56551 1.000 47.31890 324 PRO A C 1
ATOM 2359 O O . PRO A 1 324 ? 0.99315 -21.39189 3.29241 1.000 47.41705 324 PRO A O 1
ATOM 2363 N N . THR A 1 325 ? -1.13433 -22.11087 3.11127 1.000 51.33525 325 THR A N 1
ATOM 2364 C CA . THR A 1 325 ? -0.90174 -23.03465 2.01226 1.000 47.01710 325 THR A CA 1
ATOM 2365 C C . THR A 1 325 ? -1.87437 -22.69633 0.89299 1.000 47.36941 325 THR A C 1
ATOM 2366 O O . THR A 1 325 ? -3.06160 -22.44759 1.14902 1.000 45.17668 325 THR A O 1
ATOM 2370 N N . ILE A 1 326 ? -1.36189 -22.69882 -0.33495 1.000 46.21609 326 ILE A N 1
ATOM 2371 C CA . ILE A 1 326 ? -2.13133 -22.30845 -1.51135 1.000 45.43314 326 ILE A CA 1
ATOM 2372 C C . ILE A 1 326 ? -2.62541 -23.58843 -2.19114 1.000 45.33368 326 ILE A C 1
ATOM 2373 O O . ILE A 1 326 ? -1.80201 -24.45763 -2.49522 1.000 44.90220 326 ILE A O 1
ATOM 2378 N N . PRO A 1 327 ? -3.91952 -23.72384 -2.43764 1.000 47.58071 327 PRO A N 1
ATOM 2379 C CA . PRO A 1 327 ? -4.40588 -24.91434 -3.12533 1.000 45.04754 327 PRO A CA 1
ATOM 2380 C C . PRO A 1 327 ? -4.11538 -24.81603 -4.60882 1.000 44.52858 327 PRO A C 1
ATOM 2381 O O . PRO A 1 327 ? -3.82675 -23.72146 -5.12202 1.000 43.81980 327 PRO A O 1
ATOM 2385 N N . PRO A 1 328 ? -4.17811 -25.93375 -5.32386 1.000 47.36643 328 PRO A N 1
ATOM 2386 C CA . PRO A 1 328 ? -3.97475 -25.89172 -6.77432 1.000 44.58132 328 PRO A CA 1
ATOM 2387 C C . PRO A 1 328 ? -5.12013 -25.15954 -7.44568 1.000 48.07746 328 PRO A C 1
ATOM 2388 O O . PRO A 1 328 ? -6.24057 -25.09633 -6.92477 1.000 46.39321 328 PRO A O 1
ATOM 2392 N N . VAL A 1 329 ? -4.82582 -24.60325 -8.61715 1.000 44.32240 329 VAL A N 1
ATOM 2393 C CA . VAL A 1 329 ? -5.86319 -24.02334 -9.45954 1.000 46.70105 329 VAL A CA 1
ATOM 2394 C C . VAL A 1 329 ? -6.90656 -25.11275 -9.69339 1.000 48.73420 329 VAL A C 1
ATOM 2395 O O . VAL A 1 329 ? -6.53997 -26.27194 -9.94487 1.000 51.56993 329 VAL A O 1
ATOM 2399 N N . PRO A 1 330 ? -8.20064 -24.80346 -9.60003 1.000 48.75019 330 PRO A N 1
ATOM 2400 C CA . PRO A 1 330 ? -9.23082 -25.84732 -9.67652 1.000 56.54326 330 PRO A CA 1
ATOM 2401 C C . PRO A 1 330 ? -9.32263 -26.49321 -11.05378 1.000 59.04758 330 PRO A C 1
ATOM 2402 O O . PRO A 1 330 ? -8.83240 -25.98058 -12.06082 1.000 55.81810 330 PRO A O 1
ATOM 2406 N N . LEU A 1 331 ? -9.98332 -27.64790 -11.08466 1.000 67.32810 331 LEU A N 1
ATOM 2407 C CA . LEU A 1 331 ? -10.27383 -28.33728 -12.33961 1.000 72.66810 331 LEU A CA 1
ATOM 2408 C C . LEU A 1 331 ? -11.78699 -28.51164 -12.51437 1.000 73.14680 331 LEU A C 1
ATOM 2409 O O . LEU A 1 331 ? -12.48064 -27.59911 -12.97261 1.000 74.33810 331 LEU A O 1
#

Nearest PDB structures (foldseek):
  7oo5-assembly1_A  TM=1.003E+00  e=1.969E-69  Agrocybe pediades
  2vka-assembly1_A  TM=9.783E-01  e=1.714E-41  Pleurotus eryngii
  4fcn-assembly1_A  TM=9.785E-01  e=4.167E-41  Pleurotus eryngii
  4fef-assembly1_A  TM=9.793E-01  e=9.551E-41  Pleurotus eryngii
  5abq-assembly1_A  TM=9.775E-01  e=1.861E-38  Pleurotus eryngii

Foldseek 3Di:
DDAEPVGDDFDDHVLNQCQVLLVLCCVQQVVNLFLFDLLLLLQVVQLVQQLQDFPVDDRFLGLQLLCQVVVVPVCVAPLNPPNVVNSVSVVVSVVVDPFANSLNSLVSNLSSQLSAALAFLAWHWGDRDHTDHHGDHDSHDDLVDAPVVVQVSVVRLPDHSLLVLLLCLSLLQDAACVQQVQAGQQGQAQCNSHSALRNLFQLQFDFDFDEDVRDDGPQFDGGPAYSHTHGNNNNNQCQPPVHVVSSLVRQQVSVVSNVSNNVSSNSNSQRSHDDIGITSVSGDGHHHDPDTDAAEAQDAPVRGDRSCPVDDRDHHHHHHDHGDHHGGRDD

InterPro domains:
  IPR001621 Fungal ligninase [PR00462] (14-32)
  IPR001621 Fungal ligninase [PR00462] (34-54)
  IPR001621 Fungal ligninase [PR00462] (56-75)
  IPR001621 Fungal ligninase [PR00462] (76-98)
  IPR001621 Fungal ligninase [PR00462] (99-116)
  IPR001621 Fungal ligninase [PR00462] (117-130)
  IPR001621 Fungal ligninase [PR00462] (131-158)
  IPR001621 Fungal ligninase [PR00462] (159-181)
  IPR001621 Fungal ligninase [PR00462] (182-204)
  IPR001621 Fungal ligninase [PR00462] (205-225)
  IPR001621 Fungal ligninase [PR00462] (227-252)
  IPR001621 Fungal ligninase [PR00462] (259-284)
  IPR001621 Fungal ligninase [PR00462] (306-325)
  IPR002016 Haem peroxidase [PF00141] (39-249)
  IPR002016 Haem peroxidase [PR00458] (39-53)
  IPR002016 Haem peroxidase [PR00458] (99-116)
  IPR002016 Haem peroxidase [PR00458] (118-130)
  IPR002016 Haem peroxidase [PR00458] (163-178)
  IPR002016 Haem peroxidase [PR00458] (188-203)
  IPR002016 Haem peroxidase [PS50873] (39-312)

Radius of gyration: 19.31 Å; Cα contacts (8 Å, |Δi|>4): 688; chains: 1; bounding box: 49×38×54 Å